Protein 1QNR (pdb70)

Radius of gyration: 18.96 Å; Cα contacts (8 Å, |Δi|>4): 715; chains: 1; bounding box: 49×42×51 Å

Nearest PDB structures (foldseek):
  1qnq-assembly1_A  TM=1.001E+00  e=2.123E-75  Trichoderma reesei
  3ziz-assembly1_A  TM=9.854E-01  e=7.740E-57  Podospora anserina
  3wh9-assembly2_B  TM=9.876E-01  e=6.271E-56  Aspergillus niger
  3wfl-assembly1_A  TM=9.865E-01  e=3.768E-55  Talaromyces trachyspermus
  8gf3-assembly1_A  TM=8.978E-01  e=4.962E-35  Bacillus licheniformis

B-factor: mean 16.32, std 10.95, range [5.05, 77.14]

InterPro domains:
  IPR000254 Cellulose-binding domain [PF00734] (404-431)
  IPR000254 Cellulose-binding domain [PS00562] (408-434)
  IPR000254 Cellulose-binding domain [PS51164] (400-435)
  IPR000254 Cellulose-binding domain [SM00236] (403-435)
  IPR001547 Glycoside hydrolase, family 5 [PF26410] (155-310)
  IPR017853 Glycoside hydrolase superfamily [SSF51445] (31-370)
  IPR035971 Cellulose-binding domain superfamily [SSF57180] (403-435)
  IPR045053 Mannan endo-1,4-beta-mannosidase-like [PTHR31451] (16-360)

Sequence (344 aa):
ASSFVTISGTQFNIDGKVGYFAGTNCYWCSFLTNHADVDSTFSHISSSGLKVVRVWGFNDVNTQPSPGQIWFQKLSATGSTINTGADGLQTLDYVVQSAEQHNLKLIIPFVNNWSDYGGINAYVNAFGGNATTWYTNTAAQTQYRKYVQAVVSRYANSTAIFAWELGNEPRCNGCSTDVIVQWATSVSQYVKSLDSNHLVTLGDEGLGLSTGDGAYPYTYGEGTDFAKNVQIKSLDFGTFHLYPDSWGTNYTWGNGWIQTHAAACLAAGKPCVFEEYGAQQNPCTNEAPWQTTSLTTRGMGGDMFWQWGDTFANGAQSNSDPYTVWYNSSNWQCLVKNHVDAIN

Foldseek 3Di:
DFAAWDDDQQAIQAPNDTAFFAAAEDQCQLQDLDLQFNLVQLLLRLVLRHAEYEYEPAQEAQDDDDPPAAHQKHAAQVDIDGDPDSSYCVSVVSNLVSCLVSNHAYEYEQFELDCHSHGLVSLCVHQNDDSQCLLVRVVNVVVSLVSLLVRCLVCLPPNRYAEYEHYAADWRFQDALVSVQVSVLVVLVSSCVNHVRYAYEHNHAQADDDPADPQRSNHCRGSHHQLSNLLRPSHAEYEHEEECVVRVHDLVSLLVVLQRNLVSRVVSRYAYEHEEYFYLPPGLVRCLVVLVSLNPHHRHHYYYYPHEWEAGPVGHTTDDDSRYDYRPDPVCVRPRNVSSVVRD

CATH classification: 3.20.20.80

Structure (mmCIF, N/CA/C/O backbo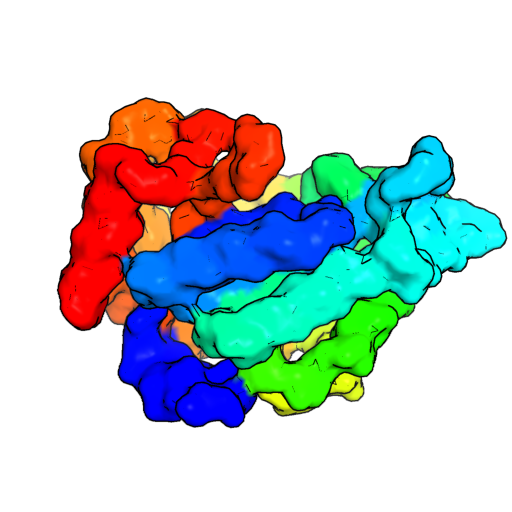ne):
data_1QNR
#
_entry.id   1QNR
#
_cell.length_a   50.748
_cell.length_b   54.922
_cell.length_c   61.363
_cell.angle_alpha   90.00
_cell.angle_beta   111.73
_cell.angle_gamma   90.00
#
_symmetry.space_group_name_H-M   'P 1 21 1'
#
loop_
_entity.id
_entity.type
_entity.pdbx_description
1 polymer ENDO-1,4-B-D-MANNANASE
2 branched beta-D-mannopyranose-(1-4)-beta-D-mannopyranose
3 non-polymer 'SULFATE ION'
4 non-polymer GLYCEROL
5 non-polymer 2-acetamido-2-deoxy-beta-D-glucopyranose
6 water water
#
loop_
_atom_site.group_PDB
_atom_site.id
_atom_site.type_symbol
_atom_site.label_atom_id
_atom_site.label_alt_id
_atom_site.label_comp_id
_atom_site.label_asym_id
_atom_site.label_entity_id
_atom_site.label_seq_id
_atom_site.pdbx_PDB_ins_code
_atom_site.Cartn_x
_atom_site.Cartn_y
_atom_site.Cartn_z
_atom_site.occupancy
_atom_site.B_iso_or_equiv
_atom_site.auth_seq_id
_atom_site.auth_comp_id
_atom_site.auth_asym_id
_atom_site.auth_atom_id
_atom_site.pdbx_PDB_model_num
ATOM 1 N N . ALA A 1 1 ? -2.178 52.102 9.892 1.00 59.57 1 ALA A N 1
ATOM 2 C CA . ALA A 1 1 ? -0.711 52.341 9.919 1.00 58.47 1 ALA A CA 1
ATOM 3 C C . ALA A 1 1 ? 0.010 51.030 9.599 1.00 56.69 1 ALA A C 1
ATOM 4 O O . ALA A 1 1 ? -0.582 49.959 9.772 1.00 56.81 1 ALA A O 1
ATOM 6 N N . SER A 1 2 ? 1.244 51.183 9.157 1.00 53.78 2 SER A N 1
ATOM 7 C CA . SER A 1 2 ? 2.104 50.048 8.844 1.00 51.01 2 SER A CA 1
ATOM 8 C C . SER A 1 2 ? 3.530 50.369 9.311 1.00 46.50 2 SER A C 1
ATOM 9 O O . SER A 1 2 ? 4.097 51.364 8.811 1.00 48.07 2 SER A O 1
ATOM 12 N N . SER A 1 3 ? 4.040 49.643 10.314 1.00 38.63 3 SER A N 1
ATOM 13 C CA . SER A 1 3 ? 5.403 49.962 10.831 1.00 31.75 3 SER A CA 1
ATOM 14 C C . SER A 1 3 ? 6.179 48.662 11.030 1.00 24.67 3 SER A C 1
ATOM 15 O O . SER A 1 3 ? 5.455 47.664 10.909 1.00 22.44 3 SER A O 1
ATOM 19 N N . PHE A 1 4 ? 7.452 48.646 11.492 1.00 18.26 4 PHE A N 1
ATOM 20 C CA . PHE A 1 4 ? 8.046 47.306 11.681 1.00 12.72 4 PHE A CA 1
ATOM 21 C C . PHE A 1 4 ? 7.496 46.722 12.996 1.00 12.24 4 PHE A C 1
ATOM 22 O O . PHE A 1 4 ? 7.260 47.466 14.005 1.00 14.03 4 PHE A O 1
ATOM 30 N N . VAL A 1 5 ? 7.309 45.398 13.074 1.00 9.73 5 VAL A N 1
ATOM 31 C CA . VAL A 1 5 ? 6.850 44.734 14.302 1.00 10.40 5 VAL A CA 1
ATOM 32 C C . VAL A 1 5 ? 8.018 44.685 15.312 1.00 10.35 5 VAL A C 1
ATOM 33 O O . VAL A 1 5 ? 9.150 44.309 15.034 1.00 11.25 5 VAL A O 1
ATOM 37 N N . THR A 1 6 ? 7.709 45.204 16.540 1.00 10.46 6 THR A N 1
ATOM 38 C CA . THR A 1 6 ? 8.692 45.294 17.639 1.00 10.56 6 THR A CA 1
ATOM 39 C C . THR A 1 6 ? 8.096 44.697 18.901 1.00 10.79 6 THR A C 1
ATOM 40 O O . THR A 1 6 ? 6.930 44.278 18.955 1.00 10.70 6 THR A O 1
ATOM 44 N N . ILE A 1 7 ? 8.932 44.621 19.961 1.00 12.11 7 ILE A N 1
ATOM 45 C CA . ILE A 1 7 ? 8.488 44.216 21.303 1.00 12.32 7 ILE A CA 1
ATOM 46 C C . ILE A 1 7 ? 8.443 45.445 22.251 1.00 13.83 7 ILE A C 1
ATOM 47 O O . ILE A 1 7 ? 9.462 46.125 22.323 1.00 16.84 7 ILE A O 1
ATOM 52 N N . SER A 1 8 ? 7.370 45.566 22.977 1.00 15.76 8 SER A N 1
ATOM 53 C CA . SER A 1 8 ? 7.214 46.682 23.986 1.00 17.86 8 SER A CA 1
ATOM 54 C C . SER A 1 8 ? 6.889 45.911 25.249 1.00 20.80 8 SER A C 1
ATOM 55 O O . SER A 1 8 ? 5.945 45.112 25.401 1.00 21.16 8 SER A O 1
ATOM 59 N N . GLY A 1 9 ? 7.781 46.024 26.306 1.00 23.15 9 GLY A N 1
ATOM 60 C CA . GLY A 1 9 ? 7.523 45.175 27.514 1.00 21.81 9 GLY A CA 1
ATOM 61 C C . GLY A 1 9 ? 7.659 43.701 27.169 1.00 21.41 9 GLY A C 1
ATOM 62 O O . GLY A 1 9 ? 8.670 43.413 26.497 1.00 19.76 9 GLY A O 1
ATOM 63 N N . THR A 1 10 ? 6.734 42.839 27.543 1.00 21.86 10 THR A N 1
ATOM 64 C CA . THR A 1 10 ? 6.744 41.447 27.134 1.00 24.48 10 THR A CA 1
ATOM 65 C C . THR A 1 10 ? 5.512 41.145 26.225 1.00 23.42 10 THR A C 1
ATOM 66 O O . THR A 1 10 ? 5.089 39.988 26.095 1.00 23.15 10 THR A O 1
ATOM 70 N N . GLN A 1 11 ? 5.203 42.173 25.448 1.00 21.86 11 GLN A N 1
ATOM 71 C CA . GLN A 1 11 ? 4.106 42.096 24.477 1.00 21.17 11 GLN A CA 1
ATOM 72 C C . GLN A 1 11 ? 4.617 42.516 23.093 1.00 17.37 11 GLN A C 1
ATOM 73 O O . GLN A 1 11 ? 5.643 43.188 22.966 1.00 18.92 11 GLN A O 1
ATOM 83 N N . PHE A 1 12 ? 3.848 42.183 22.038 1.00 12.24 12 PHE A N 1
ATOM 84 C CA . PHE A 1 12 ? 4.190 42.678 20.713 1.00 10.51 12 PHE A CA 1
ATOM 85 C C . PHE A 1 12 ? 3.488 43.999 20.351 1.00 11.55 12 PHE A C 1
ATOM 86 O O . PHE A 1 12 ? 2.341 44.218 20.783 1.00 13.37 12 PHE A O 1
ATOM 94 N N . ASN A 1 13 ? 4.193 44.835 19.590 1.00 10.92 13 ASN A N 1
ATOM 95 C CA . ASN A 1 13 ? 3.618 46.076 19.046 1.00 12.27 13 ASN A CA 1
ATOM 96 C C . ASN A 1 13 ? 3.471 45.893 17.528 1.00 11.70 13 ASN A C 1
ATOM 97 O O . ASN A 1 13 ? 4.462 45.799 16.807 1.00 11.64 13 ASN A O 1
ATOM 102 N N . ILE A 1 14 ? 2.185 45.757 17.086 1.00 11.00 14 ILE A N 1
ATOM 103 C CA . ILE A 1 14 ? 1.907 45.493 15.673 1.00 11.76 14 ILE A CA 1
ATOM 104 C C . ILE A 1 14 ? 1.151 46.721 15.133 1.00 10.95 14 ILE A C 1
ATOM 105 O O . ILE A 1 14 ? 0.053 47.032 15.677 1.00 12.06 14 ILE A O 1
ATOM 110 N N . ASP A 1 15 ? 1.760 47.422 14.178 1.00 12.25 15 ASP A N 1
ATOM 111 C CA . ASP A 1 15 ? 1.161 48.643 13.600 1.00 14.18 15 ASP A CA 1
ATOM 112 C C . ASP A 1 15 ? 0.690 49.610 14.685 1.00 15.40 15 ASP A C 1
ATOM 113 O O . ASP A 1 15 ? -0.362 50.272 14.563 1.00 17.00 15 ASP A O 1
ATOM 118 N N . GLY A 1 16 ? 1.553 49.748 15.716 1.00 15.32 16 GLY A N 1
ATOM 119 C CA . GLY A 1 16 ? 1.293 50.767 16.762 1.00 16.89 16 GLY A CA 1
ATOM 120 C C . GLY A 1 16 ? 0.448 50.310 17.892 1.00 17.94 16 GLY A C 1
ATOM 121 O O . GLY A 1 16 ? 0.203 51.016 18.895 1.00 21.35 16 GLY A O 1
ATOM 122 N N . LYS A 1 17 ? -0.177 49.132 17.830 1.00 16.38 17 LYS A N 1
ATOM 123 C CA . LYS A 1 17 ? -1.027 48.579 18.832 1.00 16.60 17 LYS A CA 1
ATOM 124 C C . LYS A 1 17 ? -0.314 47.512 19.661 1.00 15.89 17 LYS A C 1
ATOM 125 O O . LYS A 1 17 ? 0.129 46.506 19.072 1.00 14.74 17 LYS A O 1
ATOM 131 N N . VAL A 1 18 ? -0.196 47.731 20.955 1.00 12.83 18 VAL A N 1
ATOM 132 C CA . VAL A 1 18 ? 0.467 46.824 21.870 1.00 14.02 18 VAL A CA 1
ATOM 133 C C . VAL A 1 18 ? -0.586 45.964 22.537 1.00 16.25 18 VAL A C 1
ATOM 134 O O . VAL A 1 18 ? -1.593 46.362 23.142 1.00 19.50 18 VAL A O 1
ATOM 138 N N . GLY A 1 19 ? -0.404 44.628 22.413 1.00 15.28 19 GLY A N 1
ATOM 139 C CA . GLY A 1 19 ? -1.348 43.701 23.040 1.00 16.29 19 GLY A CA 1
ATOM 140 C C . GLY A 1 19 ? -1.321 42.271 22.400 1.00 14.21 19 GLY A C 1
ATOM 141 O O . GLY A 1 19 ? -0.645 42.075 21.395 1.00 15.76 19 GLY A O 1
ATOM 142 N N . TYR A 1 20 ? -1.987 41.355 23.057 1.00 13.74 20 TYR A N 1
ATOM 143 C CA . TYR A 1 20 ? -2.066 39.945 22.599 1.00 11.82 20 TYR A CA 1
ATOM 144 C C . TYR A 1 20 ? -2.641 39.831 21.186 1.00 11.92 20 TYR A C 1
ATOM 145 O O . TYR A 1 20 ? -3.554 40.579 20.820 1.00 13.80 20 TYR A O 1
ATOM 154 N N . PHE A 1 21 ? -2.098 38.865 20.378 1.00 10.71 21 PHE A N 1
ATOM 155 C CA . PHE A 1 21 ? -2.614 38.664 19.021 1.00 9.54 21 PHE A CA 1
ATOM 156 C C . PHE A 1 21 ? -3.018 37.209 18.815 1.00 8.78 21 PHE A C 1
ATOM 157 O O . PHE A 1 21 ? -2.454 36.271 19.416 1.00 9.52 21 PHE A O 1
ATOM 165 N N . ALA A 1 22 ? -3.989 37.020 17.909 1.00 8.69 22 ALA A N 1
ATOM 166 C CA . ALA A 1 22 ? -4.263 35.670 17.357 1.00 8.66 22 ALA A CA 1
ATOM 167 C C . ALA A 1 22 ? -3.801 35.630 15.912 1.00 7.67 22 ALA A C 1
ATOM 168 O O . ALA A 1 22 ? -3.985 36.578 15.135 1.00 8.67 22 ALA A O 1
ATOM 170 N N . GLY A 1 23 ? -3.227 34.460 15.532 1.00 7.46 23 GLY A N 1
ATOM 171 C CA . GLY A 1 23 ? -2.818 34.236 14.126 1.00 8.52 23 GLY A CA 1
ATOM 172 C C . GLY A 1 23 ? -3.103 32.772 13.696 1.00 8.02 23 GLY A C 1
ATOM 173 O O . GLY A 1 23 ? -3.803 32.052 14.416 1.00 7.27 23 GLY A O 1
ATOM 174 N N . THR A 1 24 ? -2.570 32.386 12.541 1.00 6.68 24 THR A N 1
ATOM 175 C CA . THR A 1 24 ? -2.787 31.000 12.049 1.00 7.88 24 THR A CA 1
ATOM 176 C C . THR A 1 24 ? -1.592 30.541 11.202 1.00 7.88 24 THR A C 1
ATOM 177 O O . THR A 1 24 ? -0.811 31.369 10.727 1.00 7.91 24 THR A O 1
ATOM 181 N N . ASN A 1 25 ? -1.482 29.213 11.043 1.00 7.72 25 ASN A N 1
ATOM 182 C CA . ASN A 1 25 ? -0.484 28.628 10.150 1.00 7.31 25 ASN A CA 1
ATOM 183 C C . ASN A 1 25 ? -1.087 28.359 8.782 1.00 6.75 25 ASN A C 1
ATOM 184 O O . ASN A 1 25 ? -2.229 27.824 8.682 1.00 7.39 25 ASN A O 1
ATOM 189 N N . CYS A 1 26 ? -0.396 28.786 7.718 1.00 7.53 26 CYS A N 1
ATOM 190 C CA . CYS A 1 26 ? -0.798 28.525 6.320 1.00 8.26 26 CYS A CA 1
ATOM 191 C C . CYS A 1 26 ? 0.425 28.206 5.500 1.00 7.71 26 CYS A C 1
ATOM 192 O O . CYS A 1 26 ? 0.933 28.997 4.677 1.00 7.75 26 CYS A O 1
ATOM 195 N N . TYR A 1 27 ? 1.036 27.009 5.735 1.00 7.19 27 TYR A N 1
ATOM 196 C CA . TYR A 1 27 ? 2.318 26.688 5.085 1.00 7.30 27 TYR A CA 1
ATOM 197 C C . TYR A 1 27 ? 2.191 26.793 3.577 1.00 8.25 27 TYR A C 1
ATOM 198 O O . TYR A 1 27 ? 3.152 27.240 2.897 1.00 8.93 27 TYR A O 1
ATOM 207 N N . TRP A 1 28 ? 1.021 26.363 3.103 1.00 8.14 28 TRP A N 1
ATOM 208 C CA . TRP A 1 28 ? 0.778 26.104 1.676 1.00 8.24 28 TRP A CA 1
ATOM 209 C C . TRP A 1 28 ? 0.473 27.389 0.910 1.00 8.24 28 TRP A C 1
ATOM 210 O O . TRP A 1 28 ? 0.530 27.438 -0.352 1.00 8.86 28 TRP A O 1
ATOM 221 N N . CYS A 1 29 ? 0.261 28.498 1.641 1.00 9.20 29 CYS A N 1
ATOM 222 C CA . CYS A 1 29 ? 0.011 29.774 0.970 1.00 9.44 29 CYS A CA 1
ATOM 223 C C . CYS A 1 29 ? 1.180 30.190 0.065 1.00 9.41 29 CYS A C 1
ATOM 224 O O . CYS A 1 29 ? 1.064 30.754 -1.045 1.00 10.73 29 CYS A O 1
ATOM 227 N N . SER A 1 30 ? 2.424 29.817 0.518 1.00 9.09 30 SER A N 1
ATOM 228 C CA . SER A 1 30 ? 3.645 30.156 -0.256 1.00 9.64 30 SER A CA 1
ATOM 229 C C . SER A 1 30 ? 3.783 29.469 -1.602 1.00 10.49 30 SER A C 1
ATOM 230 O O . SER A 1 30 ? 4.652 29.907 -2.382 1.00 10.92 30 SER A O 1
ATOM 233 N N . PHE A 1 31 ? 2.994 28.412 -1.864 1.00 10.05 31 PHE A N 1
ATOM 234 C CA . PHE A 1 31 ? 3.181 27.639 -3.106 1.00 11.82 31 PHE A CA 1
ATOM 235 C C . PHE A 1 31 ? 1.975 27.815 -4.043 1.00 14.20 31 PHE A C 1
ATOM 236 O O . PHE A 1 31 ? 1.881 27.123 -5.070 1.00 17.67 31 PHE A O 1
ATOM 244 N N . LEU A 1 32 ? 1.059 28.694 -3.708 1.00 12.78 32 LEU A N 1
ATOM 245 C CA . LEU A 1 32 ? -0.084 28.994 -4.617 1.00 14.05 32 LEU A CA 1
ATOM 246 C C . LEU A 1 32 ? 0.441 29.719 -5.864 1.00 15.52 32 LEU A C 1
ATOM 247 O O . LEU A 1 32 ? 1.122 30.754 -5.748 1.00 16.89 32 LEU A O 1
ATOM 252 N N . THR A 1 33 ? -0.006 29.314 -7.059 1.00 18.32 33 THR A N 1
ATOM 253 C CA . THR A 1 33 ? 0.486 29.978 -8.278 1.00 22.03 33 THR A CA 1
ATOM 254 C C . THR A 1 33 ? -0.533 30.955 -8.856 1.00 22.74 33 THR A C 1
ATOM 255 O O . THR A 1 33 ? -0.159 31.823 -9.680 1.00 25.87 33 THR A O 1
ATOM 259 N N . ASN A 1 34 ? -1.800 30.878 -8.454 1.00 18.96 34 ASN A N 1
ATOM 260 C CA . ASN A 1 34 ? -2.790 31.832 -8.930 1.00 17.69 34 ASN A CA 1
ATOM 261 C C . ASN A 1 34 ? -2.888 32.967 -7.892 1.00 17.59 34 ASN A C 1
ATOM 262 O O . ASN A 1 34 ? -3.308 32.692 -6.739 1.00 15.29 34 ASN A O 1
ATOM 267 N N . HIS A 1 35 ? -2.575 34.208 -8.235 1.00 19.53 35 HIS A N 1
ATOM 268 C CA . HIS A 1 35 ? -2.677 35.346 -7.297 1.00 19.65 35 HIS A CA 1
ATOM 269 C C . HIS A 1 35 ? -4.040 35.499 -6.715 1.00 17.25 35 HIS A C 1
ATOM 270 O O . HIS A 1 35 ? -4.195 35.921 -5.524 1.00 17.59 35 HIS A O 1
ATOM 277 N N . ALA A 1 36 ? -5.104 35.163 -7.411 1.00 15.87 36 ALA A N 1
ATOM 278 C CA . ALA A 1 36 ? -6.452 35.314 -6.895 1.00 14.48 36 ALA A CA 1
ATOM 279 C C . ALA A 1 36 ? -6.657 34.415 -5.668 1.00 13.96 36 ALA A C 1
ATOM 280 O O . ALA A 1 36 ? -7.447 34.776 -4.824 1.00 13.49 36 ALA A O 1
ATOM 282 N N . ASP A 1 37 ? -5.962 33.256 -5.625 1.00 13.50 37 ASP A N 1
ATOM 283 C CA . ASP A 1 37 ? -6.111 32.336 -4.502 1.00 11.72 37 ASP A CA 1
ATOM 284 C C . ASP A 1 37 ? -5.359 32.806 -3.256 1.00 10.40 37 ASP A C 1
ATOM 285 O O . ASP A 1 37 ? -5.842 32.636 -2.124 1.00 10.06 37 ASP A O 1
ATOM 290 N N . VAL A 1 38 ? -4.229 33.499 -3.409 1.00 10.19 38 VAL A N 1
ATOM 291 C CA . VAL A 1 38 ? -3.590 34.148 -2.245 1.00 10.11 38 VAL A CA 1
ATOM 292 C C . VAL A 1 38 ? -4.493 35.287 -1.768 1.00 10.86 38 VAL A C 1
ATOM 293 O O . VAL A 1 38 ? -4.769 35.404 -0.523 1.00 11.18 38 VAL A O 1
ATOM 297 N N . ASP A 1 39 ? -5.092 36.087 -2.671 1.00 11.70 39 ASP A N 1
ATOM 298 C CA . ASP A 1 39 ? -5.884 37.250 -2.225 1.00 14.33 39 ASP A CA 1
ATOM 299 C C . ASP A 1 39 ? -7.169 36.803 -1.536 1.00 12.30 39 ASP A C 1
ATOM 300 O O . ASP A 1 39 ? -7.531 37.358 -0.482 1.00 12.12 39 ASP A O 1
ATOM 305 N N . SER A 1 40 ? -7.854 35.721 -2.031 1.00 10.61 40 SER A N 1
ATOM 306 C CA . SER A 1 40 ? -9.081 35.348 -1.313 1.00 9.50 40 SER A CA 1
ATOM 307 C C . SER A 1 40 ? -8.766 34.771 0.062 1.00 9.05 40 SER A C 1
ATOM 308 O O . SER A 1 40 ? -9.467 35.054 1.041 1.00 9.37 40 SER A O 1
ATOM 311 N N . THR A 1 41 ? -7.706 33.983 0.180 1.00 8.81 41 THR A N 1
ATOM 312 C CA . THR A 1 41 ? -7.344 33.379 1.469 1.00 9.33 41 THR A CA 1
ATOM 313 C C . THR A 1 41 ? -6.946 34.473 2.480 1.00 8.19 41 THR A C 1
ATOM 314 O O . THR A 1 41 ? -7.411 34.483 3.643 1.00 7.67 41 THR A O 1
ATOM 318 N N . PHE A 1 42 ? -6.085 35.429 2.051 1.00 8.91 42 PHE A N 1
ATOM 319 C CA . PHE A 1 42 ? -5.695 36.513 2.979 1.00 8.45 42 PHE A CA 1
ATOM 320 C C . PHE A 1 42 ? -6.855 37.447 3.266 1.00 9.35 42 PHE A C 1
ATOM 321 O O . PHE A 1 42 ? -6.930 37.992 4.418 1.00 10.36 42 PHE A O 1
ATOM 329 N N . SER A 1 43 ? -7.793 37.644 2.335 1.00 9.51 43 SER A N 1
ATOM 330 C CA . SER A 1 43 ? -8.998 38.435 2.676 1.00 9.26 43 SER A CA 1
ATOM 331 C C . SER A 1 43 ? -9.749 37.786 3.820 1.00 10.09 43 SER A C 1
ATOM 332 O O . SER A 1 43 ? -10.183 38.397 4.814 1.00 11.24 43 SER A O 1
ATOM 335 N N . HIS A 1 44 ? -9.930 36.450 3.815 1.00 8.58 44 HIS A N 1
ATOM 336 C CA . HIS A 1 44 ? -10.672 35.714 4.859 1.00 8.98 44 HIS A CA 1
ATOM 337 C C . HIS A 1 44 ? -9.957 35.717 6.210 1.00 8.68 44 HIS A C 1
ATOM 338 O O . HIS A 1 44 ? -10.579 35.875 7.274 1.00 9.20 44 HIS A O 1
ATOM 345 N N . ILE A 1 45 ? -8.605 35.534 6.169 1.00 8.76 45 ILE A N 1
ATOM 346 C CA . ILE A 1 45 ? -7.846 35.599 7.455 1.00 8.40 45 ILE A CA 1
ATOM 347 C C . ILE A 1 45 ? -7.933 37.011 8.055 1.00 9.35 45 ILE A C 1
ATOM 348 O O . ILE A 1 45 ? -8.202 37.142 9.265 1.00 8.83 45 ILE A O 1
ATOM 353 N N . SER A 1 46 ? -7.785 38.070 7.250 1.00 9.36 46 SER A N 1
ATOM 354 C CA . SER A 1 46 ? -7.864 39.434 7.773 1.00 9.03 46 SER A CA 1
ATOM 355 C C . SER A 1 46 ? -9.274 39.778 8.266 1.00 10.30 46 SER A C 1
ATOM 356 O O . SER A 1 46 ? -9.421 40.345 9.371 1.00 10.89 46 SER A O 1
ATOM 360 N N . SER A 1 47 ? -10.320 39.428 7.490 1.00 9.90 47 SER A N 1
ATOM 361 C CA . SER A 1 47 ? -11.689 39.763 7.987 1.00 12.17 47 SER A CA 1
ATOM 362 C C . SER A 1 47 ? -12.104 38.968 9.211 1.00 12.14 47 SER A C 1
ATOM 363 O O . SER A 1 47 ? -12.974 39.354 10.036 1.00 13.71 47 SER A O 1
ATOM 366 N N . SER A 1 48 ? -11.465 37.795 9.494 1.00 10.68 48 SER A N 1
ATOM 367 C CA . SER A 1 48 ? -11.700 37.046 10.731 1.00 11.01 48 SER A CA 1
ATOM 368 C C . SER A 1 48 ? -11.038 37.710 11.942 1.00 10.01 48 SER A C 1
ATOM 369 O O . SER A 1 48 ? -11.333 37.304 13.081 1.00 13.11 48 SER A O 1
ATOM 372 N N . GLY A 1 49 ? -10.161 38.674 11.739 1.00 9.31 49 GLY A N 1
ATOM 373 C CA . GLY A 1 49 ? -9.515 39.367 12.862 1.00 10.63 49 GLY A CA 1
ATOM 374 C C . GLY A 1 49 ? -8.140 38.861 13.253 1.00 10.36 49 GLY A C 1
ATOM 375 O O . GLY A 1 49 ? -7.621 39.297 14.282 1.00 12.02 49 GLY A O 1
ATOM 376 N N . LEU A 1 50 ? -7.605 37.896 12.470 1.00 8.52 50 LEU A N 1
ATOM 377 C CA . LEU A 1 50 ? -6.264 37.379 12.741 1.00 8.77 50 LEU A CA 1
ATOM 378 C C . LEU A 1 50 ? -5.244 38.388 12.202 1.00 9.54 50 LEU A C 1
ATOM 379 O O . LEU A 1 50 ? -5.457 39.018 11.131 1.00 11.53 50 LEU A O 1
ATOM 384 N N . LYS A 1 51 ? -4.103 38.447 12.875 1.00 8.03 51 LYS A N 1
ATOM 385 C CA . LYS A 1 51 ? -3.122 39.526 12.498 1.00 9.06 51 LYS A CA 1
ATOM 386 C C . LYS A 1 51 ? -1.835 38.965 11.941 1.00 8.10 51 LYS A C 1
ATOM 387 O O . LYS A 1 51 ? -1.029 39.722 11.290 1.00 8.66 51 LYS A O 1
ATOM 393 N N . VAL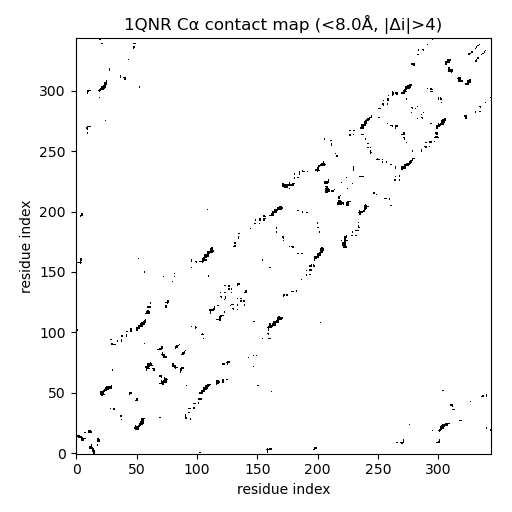 A 1 52 ? -1.536 37.670 12.103 1.00 7.26 52 VAL A N 1
ATOM 394 C CA . VAL A 1 52 ? -0.223 37.059 11.761 1.00 8.52 52 VAL A CA 1
ATOM 395 C C . VAL A 1 52 ? -0.448 35.696 11.096 1.00 7.53 52 VAL A C 1
ATOM 396 O O . VAL A 1 52 ? -1.327 34.922 11.553 1.00 8.94 52 VAL A O 1
ATOM 400 N N . VAL A 1 53 ? 0.304 35.435 10.026 1.00 6.66 53 VAL A N 1
ATOM 401 C CA . VAL A 1 53 ? 0.216 34.169 9.280 1.00 7.26 53 VAL A CA 1
ATOM 402 C C . VAL A 1 53 ? 1.638 33.578 9.213 1.00 7.78 53 VAL A C 1
ATOM 403 O O . VAL A 1 53 ? 2.603 34.288 8.878 1.00 7.87 53 VAL A O 1
ATOM 407 N N . ARG A 1 54 ? 1.746 32.260 9.472 1.00 6.84 54 ARG A N 1
ATOM 408 C CA . ARG A 1 54 ? 3.061 31.549 9.350 1.00 5.96 54 ARG A CA 1
ATOM 409 C C . ARG A 1 54 ? 3.061 30.797 8.025 1.00 6.33 54 ARG A C 1
ATOM 410 O O . ARG A 1 54 ? 2.141 29.975 7.763 1.00 7.98 54 ARG A O 1
ATOM 418 N N . VAL A 1 55 ? 4.049 31.065 7.147 1.00 6.19 55 VAL A N 1
ATOM 419 C CA . VAL A 1 55 ? 4.097 30.450 5.748 1.00 6.52 55 VAL A CA 1
ATOM 420 C C . VAL A 1 55 ? 5.468 29.818 5.575 1.00 7.48 55 VAL A C 1
ATOM 421 O O . VAL A 1 55 ? 6.465 30.317 6.165 1.00 8.83 55 VAL A O 1
ATOM 425 N N . TRP A 1 56 ? 5.588 28.780 4.712 1.00 7.10 56 TRP A N 1
ATOM 426 C CA . TRP A 1 56 ? 6.980 28.221 4.506 1.00 6.90 56 TRP A CA 1
ATOM 427 C C . TRP A 1 56 ? 7.833 29.169 3.666 1.00 7.30 56 TRP A C 1
ATOM 428 O O . TRP A 1 56 ? 7.447 29.665 2.598 1.00 8.57 56 TRP A O 1
ATOM 439 N N . GLY A 1 57 ? 9.103 29.355 4.091 1.00 6.31 57 GLY A N 1
ATOM 440 C CA . GLY A 1 57 ? 10.068 30.134 3.283 1.00 7.74 57 GLY A CA 1
ATOM 441 C C . GLY A 1 57 ? 11.064 29.263 2.550 1.00 6.54 57 GLY A C 1
ATOM 442 O O . GLY A 1 57 ? 12.099 29.810 2.055 1.00 10.82 57 GLY A O 1
ATOM 443 N N . PHE A 1 58 ? 10.747 27.978 2.368 1.00 7.03 58 PHE A N 1
ATOM 444 C CA . PHE A 1 58 ? 11.585 26.993 1.728 1.00 7.94 58 PHE A CA 1
ATOM 445 C C . PHE A 1 58 ? 10.753 26.065 0.836 1.00 7.27 58 PHE A C 1
ATOM 446 O O . PHE A 1 58 ? 9.551 25.883 1.034 1.00 8.13 58 PHE A O 1
ATOM 454 N N . ASN A 1 59 ? 11.490 25.497 -0.161 1.00 8.07 59 ASN A N 1
ATOM 455 C CA . ASN A 1 59 ? 10.931 24.400 -0.988 1.00 7.57 59 ASN A CA 1
ATOM 456 C C . ASN A 1 59 ? 12.148 23.830 -1.727 1.00 8.77 59 ASN A C 1
ATOM 457 O O . ASN A 1 59 ? 12.608 24.290 -2.793 1.00 8.65 59 ASN A O 1
ATOM 462 N N . ASP A 1 60 ? 12.804 22.868 -1.060 1.00 9.14 60 ASP A N 1
ATOM 463 C CA . ASP A 1 60 ? 14.096 22.303 -1.453 1.00 8.99 60 ASP A CA 1
ATOM 464 C C . ASP A 1 60 ? 13.950 20.998 -2.210 1.00 9.18 60 ASP A C 1
ATOM 465 O O . ASP A 1 60 ? 13.152 20.125 -1.800 1.00 10.77 60 ASP A O 1
ATOM 470 N N . VAL A 1 61 ? 14.711 20.874 -3.284 1.00 9.58 61 VAL A N 1
ATOM 471 C CA . VAL A 1 61 ? 14.692 19.669 -4.152 1.00 10.76 61 VAL A CA 1
ATOM 472 C C . VAL A 1 61 ? 16.141 19.265 -4.477 1.00 12.20 61 VAL A C 1
ATOM 473 O O . VAL A 1 61 ? 17.062 20.061 -4.361 1.00 12.14 61 VAL A O 1
ATOM 477 N N . ASN A 1 62 ? 16.278 17.992 -4.851 1.00 13.49 62 ASN A N 1
ATOM 478 C CA . ASN A 1 62 ? 17.596 17.500 -5.343 1.00 14.00 62 ASN A CA 1
ATOM 479 C C . ASN A 1 62 ? 17.575 17.325 -6.858 1.00 18.39 62 ASN A C 1
ATOM 480 O O . ASN A 1 62 ? 18.635 17.392 -7.494 1.00 20.83 62 ASN A O 1
ATOM 485 N N . THR A 1 63 ? 16.374 17.219 -7.454 1.00 20.81 63 THR A N 1
ATOM 486 C CA . THR A 1 63 ? 16.284 17.156 -8.925 1.00 26.61 63 THR A CA 1
ATOM 487 C C . THR A 1 63 ? 15.232 18.232 -9.271 1.00 25.43 63 THR A C 1
ATOM 488 O O . THR A 1 63 ? 14.245 18.264 -8.546 1.00 24.58 63 THR A O 1
ATOM 492 N N . GLN A 1 64 ? 15.403 18.957 -10.323 1.00 27.82 64 GLN A N 1
ATOM 493 C CA . GLN A 1 64 ? 14.370 19.954 -10.658 1.00 29.67 64 GLN A CA 1
ATOM 494 C C . GLN A 1 64 ? 13.081 19.222 -11.049 1.00 28.73 64 GLN A C 1
ATOM 495 O O . GLN A 1 64 ? 13.166 18.217 -11.761 1.00 27.57 64 GLN A O 1
ATOM 501 N N . PRO A 1 65 ? 11.969 19.750 -10.630 1.00 25.79 65 PRO A N 1
ATOM 502 C CA . PRO A 1 65 ? 10.679 19.114 -10.836 1.00 25.61 65 PRO A CA 1
ATOM 503 C C . PRO A 1 65 ? 10.161 19.231 -12.272 1.00 27.01 65 PRO A C 1
ATOM 504 O O . PRO A 1 65 ? 10.756 19.917 -13.047 1.00 23.65 65 PRO A O 1
ATOM 508 N N . SER A 1 66 ? 8.999 18.551 -12.473 1.00 29.62 66 SER A N 1
ATOM 509 C CA . SER A 1 66 ? 8.367 18.641 -13.793 1.00 31.38 66 SER A CA 1
ATOM 510 C C . SER A 1 66 ? 8.209 20.123 -14.094 1.00 31.23 66 SER A C 1
ATOM 511 O O . SER A 1 66 ? 7.887 20.977 -13.247 1.00 30.14 66 SER A O 1
ATOM 514 N N . PRO A 1 67 ? 8.336 20.549 -15.321 1.00 31.88 67 PRO A N 1
ATOM 515 C CA . PRO A 1 67 ? 8.099 21.914 -15.742 1.00 31.65 67 PRO A CA 1
ATOM 516 C C . PRO A 1 67 ? 6.775 22.515 -15.317 1.00 28.17 67 PRO A C 1
ATOM 517 O O . PRO A 1 67 ? 5.665 21.964 -15.410 1.00 26.82 67 PRO A O 1
ATOM 521 N N . GLY A 1 68 ? 6.762 23.700 -14.704 1.00 24.22 68 GLY A N 1
ATOM 522 C CA . GLY A 1 68 ? 5.635 24.417 -14.144 1.00 22.65 68 GLY A CA 1
ATOM 523 C C . GLY A 1 68 ? 5.512 24.277 -12.622 1.00 19.06 68 GLY A C 1
ATOM 524 O O . GLY A 1 68 ? 4.872 25.096 -11.917 1.00 20.20 68 GLY A O 1
ATOM 525 N N . GLN A 1 69 ? 6.140 23.258 -12.064 1.00 17.65 69 GLN A N 1
ATOM 526 C CA . GLN A 1 69 ? 6.105 22.975 -10.633 1.00 17.03 69 GLN A CA 1
ATOM 527 C C . GLN A 1 69 ? 6.963 23.978 -9.828 1.00 15.48 69 GLN A C 1
ATOM 528 O O . GLN A 1 69 ? 8.014 24.381 -10.372 1.00 16.41 69 GLN A O 1
ATOM 534 N N . ILE A 1 70 ? 6.527 24.341 -8.654 1.00 14.76 70 ILE A N 1
ATOM 535 C CA . ILE A 1 70 ? 7.288 25.322 -7.842 1.00 14.00 70 ILE A CA 1
ATOM 536 C C . ILE A 1 70 ? 8.482 24.644 -7.159 1.00 12.19 70 ILE A C 1
ATOM 537 O O . ILE A 1 70 ? 8.390 23.507 -6.636 1.00 14.88 70 ILE A O 1
ATOM 542 N N . TRP A 1 71 ? 9.603 25.372 -7.143 1.00 10.51 71 TRP A N 1
ATOM 543 C CA . TRP A 1 71 ? 10.791 25.005 -6.367 1.00 10.16 71 TRP A CA 1
ATOM 544 C C . TRP A 1 71 ? 11.578 26.257 -5.994 1.00 10.24 71 TRP A C 1
ATOM 545 O O . TRP A 1 71 ? 11.649 27.155 -6.867 1.00 10.78 71 TRP A O 1
ATOM 556 N N . PHE A 1 72 ? 12.104 26.357 -4.731 1.00 9.10 72 PHE A N 1
ATOM 557 C CA . PHE A 1 72 ? 12.857 27.571 -4.381 1.00 9.33 72 PHE A CA 1
ATOM 558 C C . PHE A 1 72 ? 14.374 27.283 -4.463 1.00 9.81 72 PHE A C 1
ATOM 559 O O . PHE A 1 72 ? 15.122 28.252 -4.704 1.00 10.18 72 PHE A O 1
ATOM 567 N N . GLN A 1 73 ? 14.852 26.068 -4.223 1.00 8.55 73 GLN A N 1
ATOM 568 C CA . GLN A 1 73 ? 16.312 25.805 -4.239 1.00 9.58 73 GLN A CA 1
ATOM 569 C C . GLN A 1 73 ? 16.562 24.346 -4.645 1.00 9.49 73 GLN A C 1
ATOM 570 O O . GLN A 1 73 ? 15.859 23.441 -4.122 1.00 10.21 73 GLN A O 1
ATOM 576 N N . LYS A 1 74 ? 17.591 24.151 -5.521 1.00 11.06 74 LYS A N 1
ATOM 577 C CA . LYS A 1 74 ? 18.027 22.789 -5.902 1.00 11.36 74 LYS A CA 1
ATOM 578 C C . LYS A 1 74 ? 19.396 22.584 -5.254 1.00 10.55 74 LYS A C 1
ATOM 579 O O . LYS A 1 74 ? 20.320 23.396 -5.450 1.00 13.27 74 LYS A O 1
ATOM 585 N N . LEU A 1 75 ? 19.508 21.538 -4.448 1.00 11.29 75 LEU A N 1
ATOM 586 C CA . LEU A 1 75 ? 20.707 21.209 -3.681 1.00 12.45 75 LEU A CA 1
ATOM 587 C C . LEU A 1 75 ? 21.484 20.105 -4.385 1.00 12.88 75 LEU A C 1
ATOM 588 O O . LEU A 1 75 ? 20.929 19.039 -4.570 1.00 12.93 75 LEU A O 1
ATOM 593 N N . SER A 1 76 ? 22.736 20.395 -4.744 1.00 11.72 76 SER A N 1
ATOM 594 C CA . SER A 1 76 ? 23.558 19.391 -5.474 1.00 13.73 76 SER A CA 1
ATOM 595 C C . SER A 1 76 ? 25.015 19.553 -5.004 1.00 14.01 76 SER A C 1
ATOM 596 O O . SER A 1 76 ? 25.564 20.668 -4.895 1.00 14.20 76 SER A O 1
ATOM 599 N N . ALA A 1 77 ? 25.708 18.383 -5.051 1.00 14.88 77 ALA A N 1
ATOM 600 C CA . ALA A 1 77 ? 27.144 18.352 -4.738 1.00 15.39 77 ALA A CA 1
ATOM 601 C C . ALA A 1 77 ? 27.976 19.122 -5.762 1.00 15.17 77 ALA A C 1
ATOM 602 O O . ALA A 1 77 ? 29.112 19.489 -5.401 1.00 17.61 77 ALA A O 1
ATOM 604 N N . THR A 1 78 ? 27.485 19.328 -6.971 1.00 14.28 78 THR A N 1
ATOM 605 C CA . THR A 1 78 ? 28.292 20.032 -7.978 1.00 13.94 78 THR A CA 1
ATOM 606 C C . THR A 1 78 ? 27.836 21.420 -8.312 1.00 14.77 78 THR A C 1
ATOM 607 O O . THR A 1 78 ? 28.215 21.982 -9.332 1.00 16.08 78 THR A O 1
ATOM 611 N N . GLY A 1 79 ? 27.070 22.019 -7.384 1.00 16.61 79 GLY A N 1
ATOM 612 C CA . GLY A 1 79 ? 26.624 23.400 -7.539 1.00 16.72 79 GLY A CA 1
ATOM 613 C C . GLY A 1 79 ? 25.094 23.485 -7.384 1.00 17.43 79 GLY A C 1
ATOM 614 O O . GLY A 1 79 ? 24.323 22.940 -8.146 1.00 18.90 79 GLY A O 1
ATOM 615 N N . SER A 1 80 ? 24.735 24.297 -6.405 1.00 15.28 80 SER A N 1
ATOM 616 C CA . SER A 1 80 ? 23.294 24.421 -6.067 1.00 13.60 80 SER A CA 1
ATOM 617 C C . SER A 1 80 ? 22.748 25.655 -6.776 1.00 15.21 80 SER A C 1
ATOM 618 O O . SER A 1 80 ? 23.521 26.561 -7.117 1.00 16.18 80 SER A O 1
ATOM 621 N N . THR A 1 81 ? 21.419 25.691 -6.965 1.00 13.19 81 THR A N 1
ATOM 622 C CA . THR A 1 81 ? 20.806 26.813 -7.644 1.00 14.88 81 THR A CA 1
ATOM 623 C C . THR A 1 81 ? 19.611 27.361 -6.786 1.00 12.94 81 THR A C 1
ATOM 624 O O . THR A 1 81 ? 18.774 26.564 -6.361 1.00 14.61 81 THR A O 1
ATOM 628 N N . ILE A 1 82 ? 19.523 28.663 -6.661 1.00 10.78 82 ILE A N 1
ATOM 629 C CA . ILE A 1 82 ? 18.389 29.324 -5.947 1.00 9.77 82 ILE A CA 1
ATOM 630 C C . ILE A 1 82 ? 17.481 29.869 -7.036 1.00 11.41 82 ILE A C 1
ATOM 631 O O . ILE A 1 82 ? 17.944 30.640 -7.905 1.00 13.58 82 ILE A O 1
ATOM 636 N N . ASN A 1 83 ? 16.197 29.472 -7.086 1.00 10.43 83 ASN A N 1
ATOM 637 C CA . ASN A 1 83 ? 15.272 29.876 -8.142 1.00 10.33 83 ASN A CA 1
ATOM 638 C C . ASN A 1 83 ? 14.506 31.165 -7.870 1.00 12.79 83 ASN A C 1
ATOM 639 O O . ASN A 1 83 ? 13.632 31.188 -6.992 1.00 12.13 83 ASN A O 1
ATOM 644 N N . THR A 1 84 ? 14.876 32.210 -8.617 1.00 13.96 84 THR A N 1
ATOM 645 C CA . THR A 1 84 ? 14.196 33.496 -8.510 1.00 13.94 84 THR A CA 1
ATOM 646 C C . THR A 1 84 ? 13.256 33.748 -9.665 1.00 14.19 84 THR A C 1
ATOM 647 O O . THR A 1 84 ? 12.726 34.862 -9.813 1.00 16.90 84 THR A O 1
ATOM 651 N N . GLY A 1 85 ? 12.897 32.707 -10.436 1.00 13.32 85 GLY A N 1
ATOM 652 C CA . GLY A 1 85 ? 11.967 32.855 -11.548 1.00 16.37 85 GLY A CA 1
ATOM 653 C C . GLY A 1 85 ? 10.497 32.784 -11.141 1.00 15.41 85 GLY A C 1
ATOM 654 O O . GLY A 1 85 ? 10.112 32.743 -9.960 1.00 13.57 85 GLY A O 1
ATOM 655 N N . ALA A 1 86 ? 9.588 32.753 -12.134 1.00 16.33 86 ALA A N 1
ATOM 656 C CA . ALA A 1 86 ? 8.152 32.727 -11.888 1.00 16.01 86 ALA A CA 1
ATOM 657 C C . ALA A 1 86 ? 7.661 31.447 -11.221 1.00 16.97 86 ALA A C 1
ATOM 658 O O . ALA A 1 86 ? 6.608 31.492 -10.521 1.00 19.50 86 ALA A O 1
ATOM 660 N N . ASP A 1 87 ? 8.413 30.339 -11.367 1.00 15.55 87 ASP A N 1
ATOM 661 C CA . ASP A 1 87 ? 8.068 29.088 -10.679 1.00 15.89 87 ASP A CA 1
ATOM 662 C C . ASP A 1 87 ? 8.947 28.961 -9.423 1.00 14.56 87 ASP A C 1
ATOM 663 O O . ASP A 1 87 ? 9.048 27.829 -8.892 1.00 14.55 87 ASP A O 1
ATOM 668 N N . GLY A 1 88 ? 9.530 30.060 -8.957 1.00 11.80 88 GLY A N 1
ATOM 669 C CA . GLY A 1 88 ? 10.377 30.026 -7.780 1.00 12.71 88 GLY A CA 1
ATOM 670 C C . GLY A 1 88 ? 10.039 31.065 -6.752 1.00 12.38 88 GLY A C 1
ATOM 671 O O . GLY A 1 88 ? 8.793 31.200 -6.460 1.00 12.05 88 GLY A O 1
ATOM 672 N N . LEU A 1 89 ? 10.925 31.891 -6.242 1.00 11.02 89 LEU A N 1
ATOM 673 C CA . LEU A 1 89 ? 10.614 32.858 -5.151 1.00 12.35 89 LEU A CA 1
ATOM 674 C C . LEU A 1 89 ? 9.643 33.937 -5.554 1.00 13.45 89 LEU A C 1
ATOM 675 O O . LEU A 1 89 ? 9.170 34.618 -4.660 1.00 12.96 89 LEU A O 1
ATOM 680 N N . GLN A 1 90 ? 9.377 34.142 -6.863 1.00 12.81 90 GLN A N 1
ATOM 681 C CA . GLN A 1 90 ? 8.285 35.088 -7.187 1.00 13.03 90 GLN A CA 1
ATOM 682 C C . GLN A 1 90 ? 6.974 34.629 -6.636 1.00 11.74 90 GLN A C 1
ATOM 683 O O . GLN A 1 90 ? 6.099 35.554 -6.409 1.00 13.32 90 GLN A O 1
ATOM 689 N N . THR A 1 91 ? 6.622 33.391 -6.317 1.00 13.15 91 THR A N 1
ATOM 690 C CA . THR A 1 91 ? 5.382 32.996 -5.655 1.00 14.47 91 THR A CA 1
ATOM 691 C C . THR A 1 91 ? 5.406 33.571 -4.226 1.00 14.51 91 THR A C 1
ATOM 692 O O . THR A 1 91 ? 4.386 34.120 -3.771 1.00 14.78 91 THR A O 1
ATOM 696 N N . LEU A 1 92 ? 6.563 33.453 -3.513 1.00 12.48 92 LEU A N 1
ATOM 697 C CA . LEU A 1 92 ? 6.637 34.097 -2.161 1.00 12.03 92 LEU A CA 1
ATOM 698 C C . LEU A 1 92 ? 6.616 35.635 -2.247 1.00 11.36 92 LEU A C 1
ATOM 699 O O . LEU A 1 92 ? 5.973 36.252 -1.337 1.00 10.88 92 LEU A O 1
ATOM 704 N N . ASP A 1 93 ? 7.108 36.214 -3.352 1.00 9.92 93 ASP A N 1
ATOM 705 C CA . ASP A 1 93 ? 7.016 37.694 -3.425 1.00 9.79 93 ASP A CA 1
ATOM 706 C C . ASP A 1 93 ? 5.541 38.130 -3.407 1.00 11.01 93 ASP A C 1
ATOM 707 O O . ASP A 1 93 ? 5.168 39.164 -2.819 1.00 11.14 93 ASP A O 1
ATOM 712 N N . TYR A 1 94 ? 4.645 37.390 -4.094 1.00 11.29 94 TYR A N 1
ATOM 713 C CA . TYR A 1 94 ? 3.227 37.763 -4.119 1.00 10.23 94 TYR A CA 1
ATOM 714 C C . TYR A 1 94 ? 2.570 37.651 -2.749 1.00 11.11 94 TYR A C 1
ATOM 715 O O . TYR A 1 94 ? 1.679 38.395 -2.358 1.00 11.59 94 TYR A O 1
ATOM 724 N N . VAL A 1 95 ? 2.969 36.570 -1.983 1.00 10.48 95 VAL A N 1
ATOM 725 C CA . VAL A 1 95 ? 2.477 36.431 -0.610 1.00 11.06 95 VAL A CA 1
ATOM 726 C C . VAL A 1 95 ? 2.846 37.631 0.232 1.00 10.08 95 VAL A C 1
ATOM 727 O O . VAL A 1 95 ? 1.998 38.139 0.986 1.00 9.98 95 VAL A O 1
ATOM 731 N N . VAL A 1 96 ? 4.101 38.087 0.125 1.00 8.93 96 VAL A N 1
ATOM 732 C CA . VAL A 1 96 ? 4.464 39.311 0.889 1.00 9.33 96 VAL A CA 1
ATOM 733 C C . VAL A 1 96 ? 3.714 40.555 0.359 1.00 9.98 96 VAL A C 1
ATOM 734 O O . VAL A 1 96 ? 3.226 41.333 1.202 1.00 10.53 96 VAL A O 1
ATOM 738 N N . GLN A 1 97 ? 3.502 40.679 -0.952 1.00 9.66 97 GLN A N 1
ATOM 739 C CA . GLN A 1 97 ? 2.717 41.782 -1.539 1.00 10.43 97 GLN A CA 1
ATOM 740 C C . GLN A 1 97 ? 1.300 41.778 -0.977 1.00 10.82 97 GLN A C 1
ATOM 741 O O . GLN A 1 97 ? 0.757 42.825 -0.577 1.00 10.80 97 GLN A O 1
ATOM 747 N N . SER A 1 98 ? 0.654 40.592 -0.921 1.00 9.99 98 SER A N 1
ATOM 748 C CA . SER A 1 98 ? -0.742 40.463 -0.414 1.00 9.78 98 SER A CA 1
ATOM 749 C C . SER A 1 98 ? -0.811 40.739 1.067 1.00 9.27 98 SER A C 1
ATOM 750 O O . SER A 1 98 ? -1.783 41.332 1.612 1.00 11.29 98 SER A O 1
ATOM 753 N N . ALA A 1 99 ? 0.218 40.300 1.853 1.00 9.37 99 ALA A N 1
ATOM 754 C CA . ALA A 1 99 ? 0.227 40.623 3.312 1.00 8.72 99 ALA A CA 1
ATOM 755 C C . ALA A 1 99 ? 0.306 42.141 3.491 1.00 9.25 99 ALA A C 1
ATOM 756 O O . ALA A 1 99 ? -0.404 42.720 4.353 1.00 10.25 99 ALA A O 1
ATOM 758 N N . GLU A 1 100 ? 1.157 42.836 2.703 1.00 9.20 100 GLU A N 1
ATOM 759 C CA . GLU A 1 100 ? 1.198 44.308 2.809 1.00 10.04 100 GLU A CA 1
ATOM 760 C C . GLU A 1 100 ? -0.184 44.920 2.498 1.00 10.74 100 GLU A C 1
ATOM 761 O O . GLU A 1 100 ? -0.622 45.850 3.236 1.00 12.92 100 GLU A O 1
ATOM 767 N N . GLN A 1 101 ? -0.886 44.430 1.494 1.00 11.17 101 GLN A N 1
ATOM 768 C CA . GLN A 1 101 ? -2.185 45.008 1.121 1.00 12.74 101 GLN A CA 1
ATOM 769 C C . GLN A 1 101 ? -3.261 44.734 2.145 1.00 13.14 101 GLN A C 1
ATOM 770 O O . GLN A 1 101 ? -4.178 45.573 2.335 1.00 16.50 101 GLN A O 1
ATOM 776 N N . HIS A 1 102 ? -3.246 43.556 2.792 1.00 12.89 102 HIS A N 1
ATOM 777 C CA . HIS A 1 102 ? -4.267 43.121 3.740 1.00 13.79 102 HIS A CA 1
ATOM 778 C C . HIS A 1 102 ? -3.891 43.454 5.179 1.00 13.87 102 HIS A C 1
ATOM 779 O O . HIS A 1 102 ? -4.611 43.031 6.107 1.00 17.60 102 HIS A O 1
ATOM 786 N N . ASN A 1 103 ? -2.783 44.120 5.424 1.00 13.89 103 ASN A N 1
ATOM 787 C CA . ASN A 1 103 ? -2.335 44.505 6.756 1.00 14.22 103 ASN A CA 1
ATOM 788 C C . ASN A 1 103 ? -2.088 43.274 7.645 1.00 13.17 103 ASN A C 1
ATOM 789 O O . ASN A 1 103 ? -2.496 43.273 8.830 1.00 15.80 103 ASN A O 1
ATOM 794 N N . LEU A 1 104 ? -1.478 42.288 7.039 1.00 10.39 104 LEU A N 1
ATOM 795 C CA . LEU A 1 104 ? -1.100 41.073 7.819 1.00 9.86 104 LEU A CA 1
ATOM 796 C C . LEU A 1 104 ? 0.436 41.005 7.980 1.00 8.95 104 LEU A C 1
ATOM 797 O O . LEU A 1 104 ? 1.144 41.591 7.147 1.00 10.21 104 LEU A O 1
ATOM 802 N N . LYS A 1 105 ? 0.895 40.309 9.021 1.00 8.69 105 LYS A N 1
ATOM 803 C CA . LYS A 1 105 ? 2.353 40.143 9.218 1.00 8.36 105 LYS A CA 1
ATOM 804 C C . LYS A 1 105 ? 2.706 38.640 9.039 1.00 7.41 105 LYS A C 1
ATOM 805 O O . LYS A 1 105 ? 1.835 37.797 9.337 1.00 10.95 105 LYS A O 1
ATOM 811 N N . LEU A 1 106 ? 3.921 38.346 8.603 1.00 6.86 106 LEU A N 1
ATOM 812 C CA . LEU A 1 106 ? 4.293 36.951 8.325 1.00 6.95 106 LEU A CA 1
ATOM 813 C C . LEU A 1 106 ? 5.494 36.408 9.140 1.00 7.07 106 LEU A C 1
ATOM 814 O O . LEU A 1 106 ? 6.509 37.107 9.332 1.00 7.28 106 LEU A O 1
ATOM 819 N N . ILE A 1 107 ? 5.347 35.154 9.635 1.00 6.95 107 ILE A N 1
ATOM 820 C CA . ILE A 1 107 ? 6.515 34.450 10.238 1.00 6.98 107 ILE A CA 1
ATOM 821 C C . ILE A 1 107 ? 7.036 33.525 9.138 1.00 7.27 107 ILE A C 1
ATOM 822 O O . ILE A 1 107 ? 6.239 32.725 8.600 1.00 8.43 107 ILE A O 1
ATOM 827 N N . ILE A 1 108 ? 8.354 33.572 8.823 1.00 6.65 108 ILE A N 1
ATOM 828 C CA . ILE A 1 108 ? 8.895 32.798 7.698 1.00 7.30 108 ILE A CA 1
ATOM 829 C C . ILE A 1 108 ? 10.146 31.995 8.076 1.00 7.40 108 ILE A C 1
ATOM 830 O O . ILE A 1 108 ? 11.248 32.560 8.284 1.00 7.36 108 ILE A O 1
ATOM 835 N N . PRO A 1 109 ? 10.006 30.660 8.217 1.00 7.62 109 PRO A N 1
ATOM 836 C CA . PRO A 1 109 ? 11.166 29.783 8.483 1.00 6.92 109 PRO A CA 1
ATOM 837 C C . PRO A 1 109 ? 11.922 29.442 7.202 1.00 7.58 109 PRO A C 1
ATOM 838 O O . PRO A 1 109 ? 11.346 29.295 6.112 1.00 8.71 109 PRO A O 1
ATOM 842 N N . PHE A 1 110 ? 13.273 29.226 7.334 1.00 6.04 110 PHE A N 1
ATOM 843 C CA . PHE A 1 110 ? 14.170 29.017 6.200 1.00 6.41 110 PHE A CA 1
ATOM 844 C C . PHE A 1 110 ? 14.453 27.576 5.793 1.00 7.21 110 PHE A C 1
ATOM 845 O O . PHE A 1 110 ? 14.923 27.403 4.652 1.00 7.64 110 PHE A O 1
ATOM 853 N N . VAL A 1 111 ? 14.192 26.610 6.667 1.00 7.88 111 VAL A N 1
ATOM 854 C CA . VAL A 1 111 ? 14.454 25.175 6.356 1.00 6.86 111 VAL A CA 1
ATOM 855 C C . VAL A 1 111 ? 13.471 24.357 7.222 1.00 7.53 111 VAL A C 1
ATOM 856 O O . VAL A 1 111 ? 13.021 24.800 8.298 1.00 7.52 111 VAL A O 1
ATOM 860 N N . ASN A 1 112 ? 13.194 23.131 6.767 1.00 7.31 112 ASN A N 1
ATOM 861 C CA . ASN A 1 112 ? 12.366 22.190 7.570 1.00 7.76 112 ASN A CA 1
ATOM 862 C C . ASN A 1 112 ? 13.288 21.158 8.276 1.00 7.11 112 ASN A C 1
ATOM 863 O O . ASN A 1 112 ? 14.209 20.621 7.618 1.00 8.67 112 ASN A O 1
ATOM 868 N N . ASN A 1 113 ? 12.976 20.857 9.567 1.00 6.87 113 ASN A N 1
ATOM 869 C CA . ASN A 1 113 ? 13.676 19.716 10.184 1.00 7.71 113 ASN A CA 1
ATOM 870 C C . ASN A 1 113 ? 13.270 18.431 9.457 1.00 8.51 113 ASN A C 1
ATOM 871 O O . ASN A 1 113 ? 14.095 17.519 9.234 1.00 9.73 113 ASN A O 1
ATOM 876 N N . TRP A 1 114 ? 12.008 18.355 9.062 1.00 7.62 114 TRP A N 1
ATOM 877 C CA . TRP A 1 114 ? 11.439 17.152 8.436 1.00 8.50 114 TRP A CA 1
ATOM 878 C C . TRP A 1 114 ? 11.541 17.141 6.934 1.00 9.82 114 TRP A C 1
ATOM 879 O O . TRP A 1 114 ? 11.880 18.180 6.318 1.00 9.82 114 TRP A O 1
ATOM 890 N N . SER A 1 115 ? 11.288 15.982 6.282 1.00 10.17 115 SER A N 1
ATOM 891 C CA . SER A 1 115 ? 11.565 15.840 4.847 1.00 10.38 115 SER A CA 1
ATOM 892 C C . SER A 1 115 ? 10.513 16.383 3.898 1.00 11.84 115 SER A C 1
ATOM 893 O O . SER A 1 115 ? 10.689 16.411 2.695 1.00 12.06 115 SER A O 1
ATOM 897 N N . ASP A 1 116 ? 9.414 16.962 4.471 1.00 10.28 116 ASP A N 1
ATOM 898 C CA . ASP A 1 116 ? 8.415 17.577 3.646 1.00 10.26 116 ASP A CA 1
ATOM 899 C C . ASP A 1 116 ? 8.989 18.815 2.954 1.00 9.91 116 ASP A C 1
ATOM 900 O O . ASP A 1 116 ? 9.493 19.715 3.686 1.00 11.20 116 ASP A O 1
ATOM 905 N N . TYR A 1 117 ? 8.861 18.973 1.631 1.00 9.74 117 TYR A N 1
ATOM 906 C CA . TYR A 1 117 ? 9.445 20.096 0.896 1.00 8.44 117 TYR A CA 1
ATOM 907 C C . TYR A 1 117 ? 10.974 20.117 1.104 1.00 8.84 117 TYR A C 1
ATOM 908 O O . TYR A 1 117 ? 11.605 21.194 1.141 1.00 9.02 117 TYR A O 1
ATOM 917 N N . GLY A 1 118 ? 11.567 18.903 1.128 1.00 8.74 118 GLY A N 1
ATOM 918 C CA . GLY A 1 118 ? 13.027 18.699 1.117 1.00 9.92 118 GLY A CA 1
ATOM 919 C C . GLY A 1 118 ? 13.650 18.549 2.478 1.00 8.85 118 GLY A C 1
ATOM 920 O O . GLY A 1 118 ? 14.092 17.474 2.906 1.00 10.45 118 GLY A O 1
ATOM 921 N N . GLY A 1 119 ? 13.749 19.659 3.233 1.00 8.96 119 GLY A N 1
ATOM 922 C CA . GLY A 1 119 ? 14.232 19.646 4.605 1.00 9.13 119 GLY A CA 1
ATOM 923 C C . GLY A 1 119 ? 15.743 19.420 4.690 1.00 8.85 119 GLY A C 1
ATOM 924 O O . GLY A 1 119 ? 16.495 19.326 3.695 1.00 9.32 119 GLY A O 1
ATOM 925 N N . ILE A 1 120 ? 16.180 19.150 5.951 1.00 8.18 120 ILE A N 1
ATOM 926 C CA . ILE A 1 120 ? 17.550 18.761 6.298 1.00 9.33 120 ILE A CA 1
ATOM 927 C C . ILE A 1 120 ? 17.908 17.561 5.387 1.00 10.47 120 ILE A C 1
ATOM 928 O O . ILE A 1 120 ? 19.071 17.481 4.925 1.00 10.18 120 ILE A O 1
ATOM 933 N N . ASN A 1 121 ? 16.998 16.598 5.172 1.00 10.11 121 ASN A N 1
ATOM 934 C CA . ASN A 1 121 ? 17.313 15.417 4.331 1.00 9.68 121 ASN A CA 1
ATOM 935 C C . ASN A 1 121 ? 17.737 15.796 2.933 1.00 10.15 121 ASN A C 1
ATOM 936 O O . ASN A 1 121 ? 18.666 15.135 2.372 1.00 10.83 121 ASN A O 1
ATOM 941 N N . ALA A 1 122 ? 17.199 16.848 2.306 1.00 10.51 122 ALA A N 1
ATOM 942 C CA . ALA A 1 122 ? 17.644 17.250 0.953 1.00 9.17 122 ALA A CA 1
ATOM 943 C C . ALA A 1 122 ? 19.087 17.764 1.047 1.00 10.26 122 ALA A C 1
ATOM 944 O O . ALA A 1 122 ? 19.900 17.555 0.090 1.00 10.90 122 ALA A O 1
ATOM 946 N N . TYR A 1 123 ? 19.509 18.485 2.106 1.00 10.86 123 TYR A N 1
ATOM 947 C CA . TYR A 1 123 ? 20.923 18.855 2.293 1.00 10.89 123 TYR A CA 1
ATOM 948 C C . TYR A 1 123 ? 21.778 17.623 2.507 1.00 11.91 123 TYR A C 1
ATOM 949 O O . TYR A 1 123 ? 22.904 17.584 1.920 1.00 12.52 123 TYR A O 1
ATOM 958 N N . VAL A 1 124 ? 21.352 16.630 3.299 1.00 10.73 124 VAL A N 1
ATOM 959 C CA . VAL A 1 124 ? 22.160 15.412 3.496 1.00 12.15 124 VAL A CA 1
ATOM 960 C C . VAL A 1 124 ? 22.352 14.690 2.160 1.00 11.53 124 VAL A C 1
ATOM 961 O O . VAL A 1 124 ? 23.485 14.222 1.861 1.00 12.65 124 VAL A O 1
ATOM 965 N N . ASN A 1 125 ? 21.363 14.624 1.308 1.00 12.30 125 ASN A N 1
ATOM 966 C CA . ASN A 1 125 ? 21.544 13.951 -0.010 1.00 11.50 125 ASN A CA 1
ATOM 967 C C . ASN A 1 125 ? 22.637 14.656 -0.844 1.00 14.28 125 ASN A C 1
ATOM 968 O O . ASN A 1 125 ? 23.371 13.952 -1.590 1.00 16.93 125 ASN A O 1
ATOM 973 N N . ALA A 1 126 ? 22.745 15.992 -0.776 1.00 12.74 126 ALA A N 1
ATOM 974 C CA . ALA A 1 126 ? 23.710 16.706 -1.585 1.00 12.76 126 ALA A CA 1
ATOM 975 C C . ALA A 1 126 ? 25.090 16.770 -0.931 1.00 13.97 126 ALA A C 1
ATOM 976 O O . ALA A 1 126 ? 26.096 16.747 -1.668 1.00 16.11 126 ALA A O 1
ATOM 978 N N . PHE A 1 127 ? 25.190 16.950 0.387 1.00 11.77 127 PHE A N 1
ATOM 979 C CA . PHE A 1 127 ? 26.442 17.278 1.078 1.00 13.25 127 PHE A CA 1
ATOM 980 C C . PHE A 1 127 ? 26.873 16.218 2.044 1.00 13.71 127 PHE A C 1
ATOM 981 O O . PHE A 1 127 ? 27.905 16.468 2.749 1.00 14.81 127 PHE A O 1
ATOM 989 N N . GLY A 1 128 ? 26.215 15.063 2.110 1.00 14.11 128 GLY A N 1
ATOM 990 C CA . GLY A 1 128 ? 26.699 14.001 2.997 1.00 13.08 128 GLY A CA 1
ATOM 991 C C . GLY A 1 128 ? 26.426 14.118 4.462 1.00 15.07 128 GLY A C 1
ATOM 992 O O . GLY A 1 128 ? 25.577 14.950 4.876 1.00 15.39 128 GLY A O 1
ATOM 993 N N . GLY A 1 129 ? 27.099 13.261 5.248 1.00 16.55 129 GLY A N 1
ATOM 994 C CA . GLY A 1 129 ? 26.769 13.259 6.702 1.00 16.47 129 GLY A CA 1
ATOM 995 C C . GLY A 1 129 ? 25.359 12.669 6.953 1.00 15.91 129 GLY A C 1
ATOM 996 O O . GLY A 1 129 ? 24.790 11.831 6.231 1.00 17.52 129 GLY A O 1
ATOM 997 N N . ASN A 1 130 ? 24.789 13.186 8.089 1.00 14.86 130 ASN A N 1
ATOM 998 C CA . ASN A 1 130 ? 23.416 12.759 8.429 1.00 13.50 130 ASN A CA 1
ATOM 999 C C . ASN A 1 130 ? 22.635 13.888 9.082 1.00 12.57 130 ASN A C 1
ATOM 1000 O O . ASN A 1 130 ? 23.104 15.029 9.139 1.00 11.89 130 ASN A O 1
ATOM 1005 N N . ALA A 1 131 ? 21.418 13.600 9.572 1.00 11.93 131 ALA A N 1
ATOM 1006 C CA . ALA A 1 131 ? 20.531 14.647 10.114 1.00 12.74 131 ALA A CA 1
ATOM 1007 C C . ALA A 1 131 ? 21.028 15.342 11.361 1.00 12.70 131 ALA A C 1
ATOM 1008 O O . ALA A 1 131 ? 20.577 16.494 11.613 1.00 12.96 131 ALA A O 1
ATOM 1010 N N . THR A 1 132 ? 21.954 14.716 12.122 1.00 13.71 132 THR A N 1
ATOM 1011 C CA . THR A 1 132 ? 22.520 15.384 13.304 1.00 12.95 132 THR A CA 1
ATOM 1012 C C . THR A 1 132 ? 23.877 16.073 13.017 1.00 12.01 132 THR A C 1
ATOM 1013 O O . THR A 1 132 ? 24.143 17.144 13.632 1.00 14.95 132 THR A O 1
ATOM 1017 N N . THR A 1 133 ? 24.623 15.575 12.056 1.00 11.55 133 THR A N 1
ATOM 1018 C CA . THR A 1 133 ? 25.871 16.299 11.692 1.00 13.77 133 THR A CA 1
ATOM 1019 C C . THR A 1 133 ? 25.560 17.483 10.780 1.00 12.24 133 THR A C 1
ATOM 1020 O O . THR A 1 133 ? 26.466 18.334 10.563 1.00 11.77 133 THR A O 1
ATOM 1024 N N . TRP A 1 134 ? 24.329 17.651 10.272 1.00 10.22 134 TRP A N 1
ATOM 1025 C CA . TRP A 1 134 ? 23.960 18.768 9.394 1.00 9.98 134 TRP A CA 1
ATOM 1026 C C . TRP A 1 134 ? 24.359 20.118 9.968 1.00 9.23 134 TRP A C 1
ATOM 1027 O O . TRP A 1 134 ? 24.890 21.015 9.248 1.00 10.37 134 TRP A O 1
ATOM 1038 N N . TYR A 1 135 ? 24.158 20.305 11.278 1.00 9.47 135 TYR A N 1
ATOM 1039 C CA . TYR A 1 135 ? 24.418 21.576 11.960 1.00 10.22 135 TYR A CA 1
ATOM 1040 C C . TYR A 1 135 ? 25.875 22.030 11.848 1.00 9.97 135 TYR A C 1
ATOM 1041 O O . TYR A 1 135 ? 26.110 23.264 11.977 1.00 11.09 135 TYR A O 1
ATOM 1050 N N . THR A 1 136 ? 26.819 21.083 11.675 1.00 10.05 136 THR A N 1
ATOM 1051 C CA . THR A 1 136 ? 28.248 21.477 11.607 1.00 11.61 136 THR A CA 1
ATOM 1052 C C . THR A 1 136 ? 28.850 21.013 10.302 1.00 10.65 136 THR A C 1
ATOM 1053 O O . THR A 1 136 ? 30.121 20.949 10.175 1.00 12.53 136 THR A O 1
ATOM 1057 N N . ASN A 1 137 ? 28.061 20.678 9.277 1.00 9.77 137 ASN A N 1
ATOM 1058 C CA . ASN A 1 137 ? 28.539 20.289 7.928 1.00 10.08 137 ASN A CA 1
ATOM 1059 C C . ASN A 1 137 ? 28.864 21.564 7.136 1.00 12.42 137 ASN A C 1
ATOM 1060 O O . ASN A 1 137 ? 27.942 22.359 6.851 1.00 11.29 137 ASN A O 1
ATOM 1065 N N . THR A 1 138 ? 30.191 21.812 6.860 1.00 12.51 138 THR A N 1
ATOM 1066 C CA . THR A 1 138 ? 30.507 23.120 6.265 1.00 12.49 138 THR A CA 1
ATOM 1067 C C . THR A 1 138 ? 29.841 23.391 4.905 1.00 11.69 138 THR A C 1
ATOM 1068 O O . THR A 1 138 ? 29.346 24.505 4.688 1.00 10.86 138 THR A O 1
ATOM 1072 N N . ALA A 1 139 ? 29.818 22.420 3.982 1.00 10.29 139 ALA A N 1
ATOM 1073 C CA . ALA A 1 139 ? 29.170 22.677 2.683 1.00 11.16 139 ALA A CA 1
ATOM 1074 C C . ALA A 1 139 ? 27.671 22.884 2.874 1.00 10.18 139 ALA A C 1
ATOM 1075 O O . ALA A 1 139 ? 27.085 23.769 2.202 1.00 11.48 139 ALA A O 1
ATOM 1077 N N . ALA A 1 140 ? 27.025 22.113 3.763 1.00 10.06 140 ALA A N 1
ATOM 1078 C CA . ALA A 1 140 ? 25.543 22.315 3.942 1.00 9.32 140 ALA A CA 1
ATOM 1079 C C . ALA A 1 140 ? 25.275 23.675 4.571 1.00 9.44 140 ALA A C 1
ATOM 1080 O O . ALA A 1 140 ? 24.309 24.367 4.113 1.00 10.74 140 ALA A O 1
ATOM 1082 N N . GLN A 1 141 ? 26.050 24.072 5.596 1.00 7.93 141 GLN A N 1
ATOM 1083 C CA . GLN A 1 141 ? 25.772 25.376 6.249 1.00 8.77 141 GLN A CA 1
ATOM 1084 C C . GLN A 1 141 ? 26.119 26.543 5.321 1.00 10.10 141 GLN A C 1
ATOM 1085 O O . GLN A 1 141 ? 25.430 27.564 5.387 1.00 10.80 141 GLN A O 1
ATOM 1091 N N . THR A 1 142 ? 27.169 26.389 4.450 1.00 9.16 142 THR A N 1
ATOM 1092 C CA . THR A 1 142 ? 27.483 27.448 3.506 1.00 11.53 142 THR A CA 1
ATOM 1093 C C . THR A 1 142 ? 26.344 27.684 2.526 1.00 11.15 142 THR A C 1
ATOM 1094 O O . THR A 1 142 ? 25.909 28.834 2.263 1.00 9.93 142 THR A O 1
ATOM 1098 N N . GLN A 1 143 ? 25.713 26.621 1.998 1.00 10.17 143 GLN A N 1
ATOM 1099 C CA . GLN A 1 143 ? 24.542 26.778 1.128 1.00 9.05 143 GLN A CA 1
ATOM 1100 C C . GLN A 1 143 ? 23.307 27.244 1.882 1.00 9.35 143 GLN A C 1
ATOM 1101 O O . GLN A 1 143 ? 22.604 28.158 1.348 1.00 9.13 143 GLN A O 1
ATOM 1107 N N . TYR A 1 144 ? 23.024 26.747 3.076 1.00 8.85 144 TYR A N 1
ATOM 1108 C CA . TYR A 1 144 ? 21.891 27.243 3.902 1.00 8.86 144 TYR A CA 1
ATOM 1109 C C . TYR A 1 144 ? 22.033 28.751 4.104 1.00 8.31 144 TYR A C 1
ATOM 1110 O O . TYR A 1 144 ? 21.014 29.501 3.986 1.00 8.96 144 TYR A O 1
ATOM 1119 N N . ARG A 1 145 ? 23.246 29.229 4.460 1.00 8.72 145 ARG A N 1
ATOM 1120 C CA . ARG A 1 145 ? 23.379 30.689 4.669 1.00 8.43 145 ARG A CA 1
ATOM 1121 C C . ARG A 1 145 ? 23.251 31.476 3.353 1.00 9.62 145 ARG A C 1
ATOM 1122 O O . ARG A 1 145 ? 22.717 32.620 3.368 1.00 9.79 145 ARG A O 1
ATOM 1136 N N . LYS A 1 146 ? 23.653 30.900 2.217 1.00 9.03 146 LYS A N 1
ATOM 1137 C CA . LYS A 1 146 ? 23.429 31.593 0.929 1.00 10.61 146 LYS A CA 1
ATOM 1138 C C . LYS A 1 146 ? 21.922 31.682 0.672 1.00 10.96 146 LYS A C 1
ATOM 1139 O O . LYS A 1 146 ? 21.435 32.728 0.180 1.00 11.11 146 LYS A O 1
ATOM 1149 N N . TYR A 1 147 ? 21.150 30.647 1.045 1.00 9.06 147 TYR A N 1
ATOM 1150 C CA . TYR A 1 147 ? 19.664 30.723 0.860 1.00 9.71 147 TYR A CA 1
ATOM 1151 C C . TYR A 1 147 ? 19.024 31.684 1.828 1.00 9.64 147 TYR A C 1
ATOM 1152 O O . TYR A 1 147 ? 18.184 32.503 1.394 1.00 9.50 147 TYR A O 1
ATOM 1161 N N . VAL A 1 148 ? 19.421 31.727 3.085 1.00 8.46 148 VAL A N 1
ATOM 1162 C CA . VAL A 1 148 ? 18.984 32.763 4.040 1.00 8.85 148 VAL A CA 1
ATOM 1163 C C . VAL A 1 148 ? 19.218 34.148 3.428 1.00 9.99 148 VAL A C 1
ATOM 1164 O O . VAL A 1 148 ? 18.325 35.037 3.508 1.00 10.79 148 VAL A O 1
ATOM 1168 N N . GLN A 1 149 ? 20.461 34.396 2.940 1.00 10.47 149 GLN A N 1
ATOM 1169 C CA . GLN A 1 149 ? 20.644 35.756 2.347 1.00 10.28 149 GLN A CA 1
ATOM 1170 C C . GLN A 1 149 ? 19.702 36.031 1.188 1.00 10.29 149 GLN A C 1
ATOM 1171 O O . GLN A 1 149 ? 19.239 37.225 1.061 1.00 11.93 149 GLN A O 1
ATOM 1177 N N . ALA A 1 150 ? 19.477 35.037 0.346 1.00 9.32 150 ALA A N 1
ATOM 1178 C CA . ALA A 1 150 ? 18.583 35.285 -0.827 1.00 11.81 150 ALA A CA 1
ATOM 1179 C C . ALA A 1 150 ? 17.163 35.591 -0.392 1.00 12.65 150 ALA A C 1
ATOM 1180 O O . ALA A 1 150 ? 16.503 36.399 -1.081 1.00 14.87 150 ALA A O 1
ATOM 1182 N N . VAL A 1 151 ? 16.671 34.992 0.726 1.00 10.54 151 VAL A N 1
ATOM 1183 C CA . VAL A 1 151 ? 15.299 35.319 1.139 1.00 9.73 151 VAL A CA 1
ATOM 1184 C C . VAL A 1 151 ? 15.239 36.609 1.918 1.00 8.98 151 VAL A C 1
ATOM 1185 O O . VAL A 1 151 ? 14.461 37.552 1.580 1.00 10.37 151 VAL A O 1
ATOM 1189 N N . VAL A 1 152 ? 16.135 36.797 2.907 1.00 9.27 152 VAL A N 1
ATOM 1190 C CA . VAL A 1 152 ? 16.130 37.994 3.755 1.00 9.02 152 VAL A CA 1
ATOM 1191 C C . VAL A 1 152 ? 16.332 39.255 2.915 1.00 11.31 152 VAL A C 1
ATOM 1192 O O . VAL A 1 152 ? 15.625 40.276 3.151 1.00 11.24 152 VAL A O 1
ATOM 1196 N N . SER A 1 153 ? 17.280 39.212 1.928 1.00 11.45 153 SER A N 1
ATOM 1197 C CA . SER A 1 153 ? 17.526 40.459 1.178 1.00 11.30 153 SER A CA 1
ATOM 1198 C C . SER A 1 153 ? 16.332 40.857 0.349 1.00 12.37 153 SER A C 1
ATOM 1199 O O . SER A 1 153 ? 16.267 42.109 0.024 1.00 14.61 153 SER A O 1
ATOM 1202 N N . ARG A 1 154 ? 15.390 39.980 0.009 1.00 11.71 154 ARG A N 1
ATOM 1203 C CA . ARG A 1 154 ? 14.224 40.420 -0.752 1.00 12.03 154 ARG A CA 1
ATOM 1204 C C . ARG A 1 154 ? 13.280 41.279 0.043 1.00 11.42 154 ARG A C 1
ATOM 1205 O O . ARG A 1 154 ? 12.540 42.148 -0.538 1.00 14.27 154 ARG A O 1
ATOM 1213 N N . TYR A 1 155 ? 13.120 40.990 1.370 1.00 9.88 155 TYR A N 1
ATOM 1214 C CA . TYR A 1 155 ? 12.020 41.590 2.143 1.00 9.60 155 TYR A CA 1
ATOM 1215 C C . TYR A 1 155 ? 12.548 42.341 3.361 1.00 8.18 155 TYR A C 1
ATOM 1216 O O . TYR A 1 155 ? 11.769 42.713 4.256 1.00 8.90 155 TYR A O 1
ATOM 1225 N N . ALA A 1 156 ? 13.887 42.575 3.457 1.00 8.83 156 ALA A N 1
ATOM 1226 C CA . ALA A 1 156 ? 14.487 43.201 4.655 1.00 7.26 156 ALA A CA 1
ATOM 1227 C C . ALA A 1 156 ? 13.869 44.534 5.026 1.00 8.43 156 ALA A C 1
ATOM 1228 O O . ALA A 1 156 ? 13.835 44.898 6.236 1.00 8.54 156 ALA A O 1
ATOM 1230 N N . ASN A 1 157 ? 13.325 45.336 4.057 1.00 8.96 157 ASN A N 1
ATOM 1231 C CA . ASN A 1 157 ? 12.748 46.616 4.380 1.00 8.25 157 ASN A CA 1
ATOM 1232 C C . ASN A 1 157 ? 11.219 46.673 4.267 1.00 8.20 157 ASN A C 1
ATOM 1233 O O . ASN A 1 157 ? 10.578 47.761 4.355 1.00 8.68 157 ASN A O 1
ATOM 1238 N N . SER A 1 158 ? 10.613 45.490 4.154 1.00 8.77 158 SER A N 1
ATOM 1239 C CA . SER A 1 158 ? 9.152 45.396 4.144 1.00 8.98 158 SER A CA 1
ATOM 1240 C C . SER A 1 158 ? 8.580 45.412 5.566 1.00 9.49 158 SER A C 1
ATOM 1241 O O . SER A 1 158 ? 9.069 44.641 6.442 1.00 10.45 158 SER A O 1
ATOM 1244 N N . THR A 1 159 ? 7.499 46.139 5.853 1.00 8.94 159 THR A N 1
ATOM 1245 C CA . THR A 1 159 ? 6.876 46.113 7.168 1.00 9.83 159 THR A CA 1
ATOM 1246 C C . THR A 1 159 ? 5.921 44.898 7.343 1.00 8.78 159 THR A C 1
ATOM 1247 O O . THR A 1 159 ? 5.450 44.713 8.463 1.00 10.11 159 THR A O 1
ATOM 1251 N N . ALA A 1 160 ? 5.798 44.037 6.337 1.00 8.67 160 ALA A N 1
ATOM 1252 C CA . ALA A 1 160 ? 4.932 42.847 6.521 1.00 9.73 160 ALA A CA 1
ATOM 1253 C C . ALA A 1 160 ? 5.632 41.685 7.160 1.00 10.09 160 ALA A C 1
ATOM 1254 O O . ALA A 1 160 ? 4.931 40.690 7.386 1.00 10.27 160 ALA A O 1
ATOM 1256 N N . ILE A 1 161 ? 6.920 41.679 7.441 1.00 7.80 161 ILE A N 1
ATOM 1257 C CA . ILE A 1 161 ? 7.568 40.556 8.144 1.00 8.17 161 ILE A CA 1
ATOM 1258 C C . ILE A 1 161 ? 7.444 40.670 9.641 1.00 8.20 161 ILE A C 1
ATOM 1259 O O . ILE A 1 161 ? 7.893 41.674 10.253 1.00 10.59 161 ILE A O 1
ATOM 1264 N N . PHE A 1 162 ? 6.762 39.702 10.267 1.00 7.25 162 PHE A N 1
ATOM 1265 C CA . PHE A 1 162 ? 6.666 39.625 11.743 1.00 6.59 162 PHE A CA 1
ATOM 1266 C C . PHE A 1 162 ? 8.017 39.217 12.340 1.00 7.06 162 PHE A C 1
ATOM 1267 O O . PHE A 1 162 ? 8.598 39.877 13.222 1.00 7.89 162 PHE A O 1
ATOM 1275 N N . ALA A 1 163 ? 8.559 38.105 11.825 1.00 7.11 163 ALA A N 1
ATOM 1276 C CA . ALA A 1 163 ? 9.888 37.609 12.255 1.00 6.42 163 ALA A CA 1
ATOM 1277 C C . ALA A 1 163 ? 10.472 36.627 11.208 1.00 6.09 163 ALA A C 1
ATOM 1278 O O . ALA A 1 163 ? 9.715 35.840 10.587 1.00 7.27 163 ALA A O 1
ATOM 1280 N N . TRP A 1 164 ? 11.808 36.606 11.182 1.00 7.69 164 TRP A N 1
ATOM 1281 C CA . TRP A 1 164 ? 12.535 35.512 10.475 1.00 6.54 164 TRP A CA 1
ATOM 1282 C C . TRP A 1 164 ? 12.641 34.342 11.478 1.00 7.37 164 TRP A C 1
ATOM 1283 O O . TRP A 1 164 ? 12.779 34.580 12.714 1.00 9.36 164 TRP A O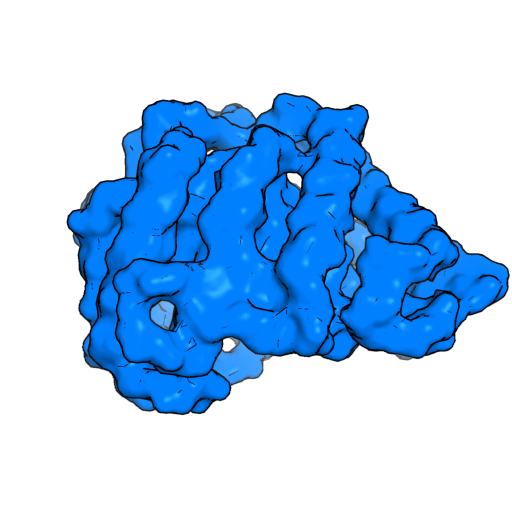 1
ATOM 1294 N N . GLU A 1 165 ? 12.589 33.114 10.979 1.00 7.13 165 GLU A N 1
ATOM 1295 C CA . GLU A 1 165 ? 12.622 31.921 11.847 1.00 7.00 165 GLU A CA 1
ATOM 1296 C C . GLU A 1 165 ? 13.654 30.979 11.264 1.00 6.01 165 GLU A C 1
ATOM 1297 O O . GLU A 1 165 ? 13.722 30.646 10.071 1.00 7.16 165 GLU A O 1
ATOM 1303 N N . LEU A 1 166 ? 14.552 30.494 12.188 1.00 7.17 166 LEU A N 1
ATOM 1304 C CA . LEU A 1 166 ? 15.683 29.691 11.693 1.00 7.61 166 LEU A CA 1
ATOM 1305 C C . LEU A 1 166 ? 15.201 28.411 11.042 1.00 7.34 166 LEU A C 1
ATOM 1306 O O . LEU A 1 166 ? 15.789 28.033 9.971 1.00 8.99 166 LEU A O 1
ATOM 1311 N N . GLY A 1 167 ? 14.205 27.687 11.577 1.00 6.53 167 GLY A N 1
ATOM 1312 C CA . GLY A 1 167 ? 13.711 26.503 10.851 1.00 6.74 167 GLY A CA 1
ATOM 1313 C C . GLY A 1 167 ? 12.366 26.110 11.456 1.00 6.79 167 GLY A C 1
ATOM 1314 O O . GLY A 1 167 ? 11.908 26.622 12.496 1.00 7.48 167 GLY A O 1
ATOM 1315 N N . ASN A 1 168 ? 11.713 25.162 10.744 1.00 6.89 168 ASN A N 1
ATOM 1316 C CA . ASN A 1 168 ? 10.511 24.542 11.321 1.00 7.17 168 ASN A CA 1
ATOM 1317 C C . ASN A 1 168 ? 10.927 23.346 12.208 1.00 7.08 168 ASN A C 1
ATOM 1318 O O . ASN A 1 168 ? 11.375 22.313 11.653 1.00 7.66 168 ASN A O 1
ATOM 1323 N N . GLU A 1 169 ? 10.726 23.457 13.527 1.00 6.54 169 GLU A N 1
ATOM 1324 C CA . GLU A 1 169 ? 10.911 22.326 14.486 1.00 7.21 169 GLU A CA 1
ATOM 1325 C C . GLU A 1 169 ? 12.310 21.761 14.476 1.00 7.24 169 GLU A C 1
ATOM 1326 O O . GLU A 1 169 ? 12.476 20.518 14.491 1.00 8.64 169 GLU A O 1
ATOM 1336 N N . PRO A 1 170 ? 13.406 22.542 14.505 1.00 7.43 170 PRO A N 1
ATOM 1337 C CA . PRO A 1 170 ? 14.763 21.963 14.540 1.00 7.70 170 PRO A CA 1
ATOM 1338 C C . PRO A 1 170 ? 14.908 20.993 15.719 1.00 7.15 170 PRO A C 1
ATOM 1339 O O . PRO A 1 170 ? 14.523 21.319 16.860 1.00 7.72 170 PRO A O 1
ATOM 1343 N N . ARG A 1 171 ? 15.504 19.818 15.444 1.00 7.58 171 ARG A N 1
ATOM 1344 C CA . ARG A 1 171 ? 15.841 18.829 16.472 1.00 8.30 171 ARG A CA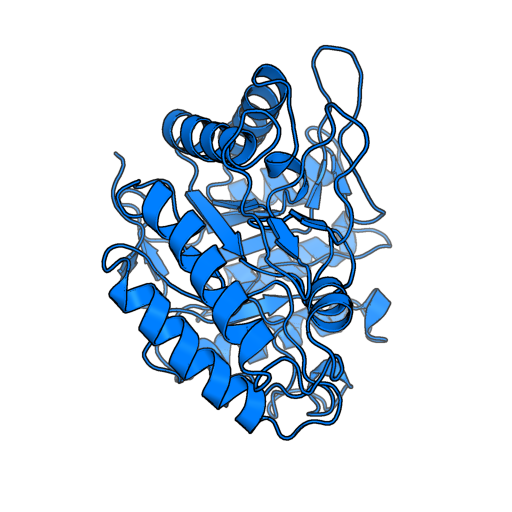 1
ATOM 1345 C C . ARG A 1 171 ? 17.238 18.301 16.187 1.00 8.50 171 ARG A C 1
ATOM 1346 O O . ARG A 1 171 ? 17.725 18.363 15.037 1.00 8.17 171 ARG A O 1
ATOM 1354 N N . CYS A 1 172 ? 17.851 17.706 17.208 1.00 9.45 172 CYS A N 1
ATOM 1355 C CA . CYS A 1 172 ? 19.154 17.020 16.997 1.00 10.32 172 CYS A CA 1
ATOM 1356 C C . CYS A 1 172 ? 19.019 15.746 17.861 1.00 10.67 172 CYS A C 1
ATOM 1357 O O . CYS A 1 172 ? 19.351 15.819 19.077 1.00 11.61 172 CYS A O 1
ATOM 1360 N N . ASN A 1 173 ? 18.398 14.710 17.291 1.00 10.26 173 ASN A N 1
ATOM 1361 C CA . ASN A 1 173 ? 18.030 13.549 18.159 1.00 12.12 173 ASN A CA 1
ATOM 1362 C C . ASN A 1 173 ? 19.257 12.922 18.852 1.00 12.52 173 ASN A C 1
ATOM 1363 O O . ASN A 1 173 ? 20.169 12.515 18.171 1.00 13.13 173 ASN A O 1
ATOM 1368 N N . GLY A 1 174 ? 19.161 12.787 20.187 1.00 12.39 174 GLY A N 1
ATOM 1369 C CA . GLY A 1 174 ? 20.296 12.231 20.967 1.00 13.26 174 GLY A CA 1
ATOM 1370 C C . GLY A 1 174 ? 21.518 13.114 21.076 1.00 15.17 174 GLY A C 1
ATOM 1371 O O . GLY A 1 174 ? 22.487 12.681 21.744 1.00 17.79 174 GLY A O 1
ATOM 1372 N N . CYS A 1 175 ? 21.547 14.335 20.504 1.00 13.78 175 CYS A N 1
ATOM 1373 C CA . CYS A 1 175 ? 22.723 15.184 20.590 1.00 14.45 175 CYS A CA 1
ATOM 1374 C C . CYS A 1 175 ? 22.802 15.917 21.906 1.00 13.06 175 CYS A C 1
ATOM 1375 O O . CYS A 1 175 ? 21.828 16.146 22.658 1.00 13.54 175 CYS A O 1
ATOM 1378 N N . SER A 1 176 ? 24.056 16.361 22.220 1.00 14.64 176 SER A N 1
ATOM 1379 C CA . SER A 1 176 ? 24.173 17.341 23.301 1.00 11.93 176 SER A CA 1
ATOM 1380 C C . SER A 1 176 ? 23.260 18.560 22.905 1.00 13.39 176 SER A C 1
ATOM 1381 O O . SER A 1 176 ? 23.314 18.971 21.721 1.00 14.13 176 SER A O 1
ATOM 1384 N N . THR A 1 177 ? 22.651 19.166 23.906 1.00 13.20 177 THR A N 1
ATOM 1385 C CA . THR A 1 177 ? 21.809 20.339 23.598 1.00 12.11 177 THR A CA 1
ATOM 1386 C C . THR A 1 177 ? 22.618 21.575 23.187 1.00 12.14 177 THR A C 1
ATOM 1387 O O . THR A 1 177 ? 22.098 22.548 22.565 1.00 13.45 177 THR A O 1
ATOM 1391 N N . ASP A 1 178 ? 23.953 21.540 23.345 1.00 11.93 178 ASP A N 1
ATOM 1392 C CA . ASP A 1 178 ? 24.814 22.682 22.955 1.00 11.77 178 ASP A CA 1
ATOM 1393 C C . ASP A 1 178 ? 24.954 22.726 21.431 1.00 10.40 178 ASP A C 1
ATOM 1394 O O . ASP A 1 178 ? 25.388 23.795 20.911 1.00 11.02 178 ASP A O 1
ATOM 1399 N N . VAL A 1 179 ? 24.713 21.648 20.675 1.00 10.39 179 VAL A N 1
ATOM 1400 C CA . VAL A 1 179 ? 24.873 21.774 19.201 1.00 9.78 179 VAL A CA 1
ATOM 1401 C C . VAL A 1 179 ? 23.825 22.775 18.672 1.00 10.08 179 VAL A C 1
ATOM 1402 O O . VAL A 1 179 ? 24.260 23.729 17.958 1.00 10.54 179 VAL A O 1
ATOM 1406 N N . ILE A 1 180 ? 22.571 22.648 19.031 1.00 9.88 180 ILE A N 1
ATOM 1407 C CA . ILE A 1 180 ? 21.591 23.684 18.580 1.00 10.23 180 ILE A CA 1
ATOM 1408 C C . ILE A 1 180 ? 21.819 24.983 19.258 1.00 10.20 180 ILE A C 1
ATOM 1409 O O . ILE A 1 180 ? 21.651 26.054 18.600 1.00 10.12 180 ILE A O 1
ATOM 1414 N N . VAL A 1 181 ? 22.335 25.096 20.520 1.00 10.18 181 VAL A N 1
ATOM 1415 C CA . VAL A 1 181 ? 22.613 26.449 21.082 1.00 10.12 181 VAL A CA 1
ATOM 1416 C C . VAL A 1 181 ? 23.658 27.153 20.227 1.00 10.37 181 VAL A C 1
ATOM 1417 O O . VAL A 1 181 ? 23.478 28.343 19.877 1.00 10.63 181 VAL A O 1
ATOM 1421 N N . GLN A 1 182 ? 24.775 26.503 19.885 1.00 10.46 182 GLN A N 1
ATOM 1422 C CA . GLN A 1 182 ? 25.837 27.174 19.124 1.00 10.19 182 GLN A CA 1
ATOM 1423 C C . GLN A 1 182 ? 25.420 27.473 17.701 1.00 10.71 182 GLN A C 1
ATOM 1424 O O . GLN A 1 182 ? 25.711 28.593 17.205 1.00 11.38 182 GLN A O 1
ATOM 1430 N N . TRP A 1 183 ? 24.668 26.586 17.043 1.00 10.63 183 TRP A N 1
ATOM 1431 C CA . TRP A 1 183 ? 24.200 26.871 15.662 1.00 9.75 183 TRP A CA 1
ATOM 1432 C C . TRP A 1 183 ? 23.182 28.023 15.688 1.00 9.72 183 TRP A C 1
ATOM 1433 O O . TRP A 1 183 ? 23.309 28.974 14.870 1.00 10.39 183 TRP A O 1
ATOM 1444 N N . ALA A 1 184 ? 22.217 28.003 16.619 1.00 9.72 184 ALA A N 1
ATOM 1445 C CA . ALA A 1 184 ? 21.228 29.086 16.637 1.00 9.90 184 ALA A CA 1
ATOM 1446 C C . ALA A 1 184 ? 21.835 30.432 16.989 1.00 9.73 184 ALA A C 1
ATOM 1447 O O . ALA A 1 184 ? 21.414 31.483 16.445 1.00 9.98 184 ALA A O 1
ATOM 1449 N N . THR A 1 185 ? 22.877 30.422 17.858 1.00 11.58 185 THR A N 1
ATOM 1450 C CA . THR A 1 185 ? 23.572 31.671 18.182 1.00 10.33 185 THR A CA 1
ATOM 1451 C C . THR A 1 185 ? 24.229 32.220 16.926 1.00 9.19 185 THR A C 1
ATOM 1452 O O . THR A 1 185 ? 24.043 33.463 16.583 1.00 10.39 185 THR A O 1
ATOM 1456 N N . SER A 1 186 ? 25.017 31.446 16.200 1.00 9.83 186 SER A N 1
ATOM 1457 C CA . SER A 1 186 ? 25.703 31.927 14.999 1.00 10.51 186 SER A CA 1
ATOM 1458 C C . SER A 1 186 ? 24.753 32.323 13.871 1.00 8.94 186 SER A C 1
ATOM 1459 O O . SER A 1 186 ? 24.936 33.408 13.224 1.00 10.22 186 SER A O 1
ATOM 1462 N N . VAL A 1 187 ? 23.701 31.490 13.606 1.00 9.04 187 VAL A N 1
ATOM 1463 C CA . VAL A 1 187 ? 22.826 31.838 12.471 1.00 9.61 187 VAL A CA 1
ATOM 1464 C C . VAL A 1 187 ? 21.991 33.063 12.824 1.00 8.47 187 VAL A C 1
ATOM 1465 O O . VAL A 1 187 ? 21.799 33.925 11.922 1.00 8.75 187 VAL A O 1
ATOM 1469 N N . SER A 1 188 ? 21.484 33.208 14.040 1.00 8.14 188 SER A N 1
ATOM 1470 C CA . SER A 1 188 ? 20.660 34.434 14.346 1.00 8.50 188 SER A CA 1
ATOM 1471 C C . SER A 1 188 ? 21.547 35.670 14.284 1.00 9.12 188 SER A C 1
ATOM 1472 O O . SER A 1 188 ? 21.060 36.717 13.886 1.00 9.05 188 SER A O 1
ATOM 1475 N N . GLN A 1 189 ? 22.810 35.620 14.752 1.00 9.16 189 GLN A N 1
ATOM 1476 C CA . GLN A 1 189 ? 23.727 36.759 14.527 1.00 9.39 189 GLN A CA 1
ATOM 1477 C C . GLN A 1 189 ? 23.877 37.063 13.055 1.00 8.74 189 GLN A C 1
ATOM 1478 O O . GLN A 1 189 ? 23.867 38.279 12.653 1.00 10.75 189 GLN A O 1
ATOM 1484 N N . TYR A 1 190 ? 23.970 36.061 12.168 1.00 8.40 190 TYR A N 1
ATOM 1485 C CA . TYR A 1 190 ? 24.058 36.319 10.713 1.00 8.52 190 TYR A CA 1
ATOM 1486 C C . TYR A 1 190 ? 22.809 36.983 10.195 1.00 8.61 190 TYR A C 1
ATOM 1487 O O . TYR A 1 190 ? 22.878 37.970 9.405 1.00 8.04 190 TYR A O 1
ATOM 1496 N N . VAL A 1 191 ? 21.620 36.521 10.590 1.00 9.37 191 VAL A N 1
ATOM 1497 C CA . VAL A 1 191 ? 20.374 37.170 10.120 1.00 9.25 191 VAL A CA 1
ATOM 1498 C C . VAL A 1 191 ? 20.337 38.628 10.570 1.00 9.36 191 VAL A C 1
ATOM 1499 O O . VAL A 1 191 ? 20.008 39.526 9.736 1.00 9.70 191 VAL A O 1
ATOM 1503 N N . LYS A 1 192 ? 20.718 38.922 11.814 1.00 9.77 192 LYS A N 1
ATOM 1504 C CA . LYS A 1 192 ? 20.743 40.323 12.295 1.00 9.72 192 LYS A CA 1
ATOM 1505 C C . LYS A 1 192 ? 21.739 41.176 11.510 1.00 9.45 192 LYS A C 1
ATOM 1506 O O . LYS A 1 192 ? 21.539 42.422 11.351 1.00 11.83 192 LYS A O 1
ATOM 1512 N N . SER A 1 193 ? 22.809 40.565 10.968 1.00 9.56 193 SER A N 1
ATOM 1513 C CA . SER A 1 193 ? 23.801 41.322 10.155 1.00 8.74 193 SER A CA 1
ATOM 1514 C C . SER A 1 193 ? 23.271 41.673 8.779 1.00 10.04 193 SER A C 1
ATOM 1515 O O . SER A 1 193 ? 23.829 42.567 8.094 1.00 11.79 193 SER A O 1
ATOM 1518 N N . LEU A 1 194 ? 22.199 40.948 8.323 1.00 8.78 194 LEU A N 1
ATOM 1519 C CA . LEU A 1 194 ? 21.583 41.226 7.045 1.00 9.83 194 LEU A CA 1
ATOM 1520 C C . LEU A 1 194 ? 20.370 42.153 7.158 1.00 8.56 194 LEU A C 1
ATOM 1521 O O . LEU A 1 194 ? 19.926 42.715 6.112 1.00 10.65 194 LEU A O 1
ATOM 1526 N N . ASP A 1 195 ? 19.782 42.301 8.343 1.00 9.14 195 ASP A N 1
ATOM 1527 C CA . ASP A 1 195 ? 18.500 43.000 8.524 1.00 8.81 195 ASP A CA 1
ATOM 1528 C C . ASP A 1 195 ? 18.360 43.444 10.001 1.00 9.17 195 ASP A C 1
ATOM 1529 O O . ASP A 1 195 ? 18.257 42.571 10.907 1.00 9.47 195 ASP A O 1
ATOM 1534 N N . SER A 1 196 ? 18.499 44.757 10.275 1.00 8.56 196 SER A N 1
ATOM 1535 C CA . SER A 1 196 ? 18.325 45.229 11.664 1.00 9.06 196 SER A CA 1
ATOM 1536 C C . SER A 1 196 ? 16.911 45.708 12.007 1.00 9.69 196 SER A C 1
ATOM 1537 O O . SER A 1 196 ? 16.592 46.235 13.096 1.00 13.77 196 SER A O 1
ATOM 1540 N N . ASN A 1 197 ? 15.945 45.552 11.048 1.00 9.30 197 ASN A N 1
ATOM 1541 C CA . ASN A 1 197 ? 14.609 45.992 11.243 1.00 8.42 197 ASN A CA 1
ATOM 1542 C C . ASN A 1 197 ? 13.700 44.958 11.912 1.00 8.44 197 ASN A C 1
ATOM 1543 O O . ASN A 1 197 ? 12.724 45.339 12.544 1.00 10.43 197 ASN A O 1
ATOM 1548 N N . HIS A 1 198 ? 14.007 43.663 11.731 1.00 8.95 198 HIS A N 1
ATOM 1549 C CA . HIS A 1 198 ? 13.030 42.585 12.112 1.00 7.46 198 HIS A CA 1
ATOM 1550 C C . HIS A 1 198 ? 13.471 41.667 13.230 1.00 7.37 198 HIS A C 1
ATOM 1551 O O . HIS A 1 198 ? 14.685 41.451 13.493 1.00 8.60 198 HIS A O 1
ATOM 1558 N N . LEU A 1 199 ? 12.444 41.183 13.968 1.00 7.69 199 LEU A N 1
ATOM 1559 C CA . LEU A 1 199 ? 12.644 40.173 14.996 1.00 7.28 199 LEU A CA 1
ATOM 1560 C C . LEU A 1 199 ? 13.105 38.818 14.427 1.00 8.22 199 LEU A C 1
ATOM 1561 O O . LEU A 1 199 ? 12.871 38.521 13.236 1.00 8.84 199 LEU A O 1
ATOM 1566 N N . VAL A 1 200 ? 13.823 38.013 15.220 1.00 7.93 200 VAL A N 1
ATOM 1567 C CA . VAL A 1 200 ? 14.308 36.684 14.857 1.00 7.65 200 VAL A CA 1
ATOM 1568 C C . VAL A 1 200 ? 13.929 35.698 15.981 1.00 7.40 200 VAL A C 1
ATOM 1569 O O . VAL A 1 200 ? 14.014 35.980 17.173 1.00 7.99 200 VAL A O 1
ATOM 1573 N N . THR A 1 201 ? 13.541 34.449 15.565 1.00 6.90 201 THR A N 1
ATOM 1574 C CA . THR A 1 201 ? 13.156 33.419 16.534 1.00 7.78 201 THR A CA 1
ATOM 1575 C C . THR A 1 201 ? 13.626 32.039 16.014 1.00 6.32 201 THR A C 1
ATOM 1576 O O . THR A 1 201 ? 13.988 31.892 14.826 1.00 7.84 201 THR A O 1
ATOM 1580 N N . LEU A 1 202 ? 13.673 31.014 16.872 1.00 8.32 202 LEU A N 1
ATOM 1581 C CA . LEU A 1 202 ? 14.220 29.719 16.499 1.00 8.42 202 LEU A CA 1
ATOM 1582 C C . LEU A 1 202 ? 13.215 28.824 15.721 1.00 7.08 202 LEU A C 1
ATOM 1583 O O . LEU A 1 202 ? 13.694 28.218 14.724 1.00 8.08 202 LEU A O 1
ATOM 1588 N N . GLY A 1 203 ? 11.936 28.753 16.121 1.00 7.23 203 GLY A N 1
ATOM 1589 C CA . GLY A 1 203 ? 11.019 27.822 15.456 1.00 8.33 203 GLY A CA 1
ATOM 1590 C C . GLY A 1 203 ? 10.930 26.430 16.092 1.00 8.03 203 GLY A C 1
ATOM 1591 O O . GLY A 1 203 ? 10.325 25.554 15.496 1.00 8.34 203 GLY A O 1
ATOM 1592 N N . ASP A 1 204 ? 11.615 26.226 17.216 1.00 8.51 204 ASP A N 1
ATOM 1593 C CA . ASP A 1 204 ? 11.510 24.925 17.904 1.00 8.69 204 ASP A CA 1
ATOM 1594 C C . ASP A 1 204 ? 10.152 24.710 18.528 1.00 8.87 204 ASP A C 1
ATOM 1595 O O . ASP A 1 204 ? 9.306 25.583 18.761 1.00 8.83 204 ASP A O 1
ATOM 1600 N N . GLU A 1 205 ? 9.957 23.398 18.844 1.00 8.94 205 GLU A N 1
ATOM 1601 C CA . GLU A 1 205 ? 8.714 22.927 19.511 1.00 7.41 205 GLU A CA 1
ATOM 1602 C C . GLU A 1 205 ? 8.592 23.243 20.981 1.00 7.29 205 GLU A C 1
ATOM 1603 O O . GLU A 1 205 ? 7.538 23.040 21.644 1.00 8.39 205 GLU A O 1
ATOM 1609 N N . GLY A 1 206 ? 9.749 23.617 21.636 1.00 8.21 206 GLY A N 1
ATOM 1610 C CA . GLY A 1 206 ? 9.778 23.841 23.074 1.00 9.83 206 GLY A CA 1
ATOM 1611 C C . GLY A 1 206 ? 10.262 22.630 23.891 1.00 8.90 206 GLY A C 1
ATOM 1612 O O . GLY A 1 206 ? 10.104 22.651 25.133 1.00 9.63 206 GLY A O 1
ATOM 1613 N N . LEU A 1 207 ? 10.732 21.570 23.231 1.00 9.02 207 LEU A N 1
ATOM 1614 C CA . LEU A 1 207 ? 11.085 20.359 23.993 1.00 8.22 207 LEU A CA 1
ATOM 1615 C C . LEU A 1 207 ? 12.281 20.681 24.913 1.00 8.96 207 LEU A C 1
ATOM 1616 O O . LEU A 1 207 ? 13.191 21.452 24.604 1.00 10.15 207 LEU A O 1
ATOM 1621 N N . GLY A 1 208 ? 12.306 19.994 26.074 1.00 9.00 208 GLY A N 1
ATOM 1622 C CA . GLY A 1 208 ? 13.425 20.068 27.025 1.00 9.61 208 GLY A CA 1
ATOM 1623 C C . GLY A 1 208 ? 13.224 21.156 28.039 1.00 9.03 208 GLY A C 1
ATOM 1624 O O . GLY A 1 208 ? 13.695 22.318 27.841 1.00 10.41 208 GLY A O 1
ATOM 1625 N N . LEU A 1 209 ? 12.521 20.920 29.151 1.00 10.21 209 LEU A N 1
ATOM 1626 C CA . LEU A 1 209 ? 12.220 21.969 30.174 1.00 10.20 209 LEU A CA 1
ATOM 1627 C C . LEU A 1 209 ? 11.973 21.241 31.490 1.00 13.42 209 LEU A C 1
ATOM 1628 O O . LEU A 1 209 ? 11.082 20.383 31.588 1.00 13.89 209 LEU A O 1
ATOM 1633 N N . SER A 1 210 ? 12.721 21.653 32.541 1.00 12.01 210 SER A N 1
ATOM 1634 C CA . SER A 1 210 ? 12.729 20.810 33.777 1.00 12.94 210 SER A CA 1
ATOM 1635 C C . SER A 1 210 ? 11.664 21.178 34.773 1.00 13.76 210 SER A C 1
ATOM 1636 O O . SER A 1 210 ? 11.586 20.506 35.848 1.00 15.81 210 SER A O 1
ATOM 1639 N N . THR A 1 211 ? 10.757 22.105 34.527 1.00 13.98 211 THR A N 1
ATOM 1640 C CA . THR A 1 211 ? 9.712 22.525 35.464 1.00 13.66 211 THR A CA 1
ATOM 1641 C C . THR A 1 211 ? 8.356 21.857 35.210 1.00 14.44 211 THR A C 1
ATOM 1642 O O . THR A 1 211 ? 7.344 22.187 35.858 1.00 16.41 211 THR A O 1
ATOM 1646 N N . GLY A 1 212 ? 8.341 20.822 34.351 1.00 14.96 212 GLY A N 1
ATOM 1647 C CA . GLY A 1 212 ? 7.149 20.085 34.004 1.00 17.82 212 GLY A CA 1
ATOM 1648 C C . GLY A 1 212 ? 6.957 18.811 34.859 1.00 17.00 212 GLY A C 1
ATOM 1649 O O . GLY A 1 212 ? 7.477 18.712 35.987 1.00 18.38 212 GLY A O 1
ATOM 1650 N N . ASP A 1 213 ? 6.283 17.856 34.234 1.00 15.32 213 ASP A N 1
ATOM 1651 C CA . ASP A 1 213 ? 5.928 16.595 34.939 1.00 15.99 213 ASP A CA 1
ATOM 1652 C C . ASP A 1 213 ? 6.766 15.399 34.491 1.00 16.08 213 ASP A C 1
ATOM 1653 O O . ASP A 1 213 ? 6.388 14.259 34.824 1.00 17.14 213 ASP A O 1
ATOM 1658 N N . GLY A 1 214 ? 7.822 15.676 33.707 1.00 16.64 214 GLY A N 1
ATOM 1659 C CA . GLY A 1 214 ? 8.649 14.501 33.339 1.00 16.55 214 GLY A CA 1
ATOM 1660 C C . GLY A 1 214 ? 8.132 13.732 32.153 1.00 13.77 214 GLY A C 1
ATOM 1661 O O . GLY A 1 214 ? 8.851 12.748 31.772 1.00 16.16 214 GLY A O 1
ATOM 1662 N N . ALA A 1 215 ? 7.031 14.105 31.499 1.00 13.33 215 ALA A N 1
ATOM 1663 C CA . ALA A 1 215 ? 6.633 13.375 30.273 1.00 13.19 215 ALA A CA 1
ATOM 1664 C C . ALA A 1 215 ? 7.734 13.549 29.203 1.00 11.92 215 ALA A C 1
ATOM 1665 O O . ALA A 1 215 ? 8.494 14.557 29.256 1.00 12.16 215 ALA A O 1
ATOM 1667 N N . TYR A 1 216 ? 7.764 12.683 28.173 1.00 13.29 216 TYR A N 1
ATOM 1668 C CA . TYR A 1 216 ? 8.771 12.778 27.127 1.00 12.88 216 TYR A CA 1
ATOM 1669 C C . TYR A 1 216 ? 9.034 14.164 26.532 1.00 12.57 216 TYR A C 1
ATOM 1670 O O . TYR A 1 216 ? 10.222 14.507 26.472 1.00 12.23 216 TYR A O 1
ATOM 1679 N N . PRO A 1 217 ? 8.042 14.988 26.210 1.00 11.27 217 PRO A N 1
ATOM 1680 C CA . PRO A 1 217 ? 8.366 16.303 25.640 1.00 11.11 217 PRO A CA 1
ATOM 1681 C C . PRO A 1 217 ? 9.185 17.155 26.602 1.00 10.43 217 PRO A C 1
ATOM 1682 O O . PRO A 1 217 ? 9.856 18.107 26.099 1.00 10.15 217 PRO A O 1
ATOM 1686 N N . TYR A 1 218 ? 9.065 17.013 27.945 1.00 10.66 218 TYR A N 1
ATOM 1687 C CA . TYR A 1 218 ? 9.923 17.799 28.848 1.00 11.63 218 TYR A CA 1
ATOM 1688 C C . TYR A 1 218 ? 11.373 17.242 28.948 1.00 10.34 218 TYR A C 1
ATOM 1689 O O . TYR A 1 218 ? 12.168 17.996 29.522 1.00 12.05 218 TYR A O 1
ATOM 1698 N N . THR A 1 219 ? 11.618 16.020 28.493 1.00 11.40 219 THR A N 1
ATOM 1699 C CA . THR A 1 219 ? 13.002 15.483 28.680 1.00 11.81 219 THR A CA 1
ATOM 1700 C C . THR A 1 219 ? 13.933 16.008 27.602 1.00 12.73 219 THR A C 1
ATOM 1701 O O . THR A 1 219 ? 13.501 16.819 26.740 1.00 11.79 219 THR A O 1
ATOM 1707 N N . TYR A 1 220 ? 15.178 15.550 27.550 1.00 13.82 220 TYR A N 1
ATOM 1708 C CA . TYR A 1 220 ? 16.241 16.101 26.707 1.00 12.82 220 TYR A CA 1
ATOM 1709 C C . TYR A 1 220 ? 16.739 15.104 25.689 1.00 15.52 220 TYR A C 1
ATOM 1710 O O . TYR A 1 220 ? 17.964 14.968 25.436 1.00 19.81 220 TYR A O 1
ATOM 1719 N N . GLY A 1 221 ? 15.882 14.349 25.017 1.00 12.37 221 GLY A N 1
ATOM 1720 C CA . GLY A 1 221 ? 16.272 13.406 24.013 1.00 14.75 221 GLY A CA 1
ATOM 1721 C C . GLY A 1 221 ? 16.298 13.912 22.563 1.00 11.12 221 GLY A C 1
ATOM 1722 O O . GLY A 1 221 ? 16.668 13.160 21.663 1.00 13.09 221 GLY A O 1
ATOM 1723 N N . GLU A 1 222 ? 15.831 15.171 22.357 1.00 11.23 222 GLU A N 1
ATOM 1724 C CA . GLU A 1 222 ? 15.725 15.726 20.986 1.00 10.86 222 GLU A CA 1
ATOM 1725 C C . GLU A 1 222 ? 16.719 16.846 20.770 1.00 10.47 222 GLU A C 1
ATOM 1726 O O . GLU A 1 222 ? 16.591 17.581 19.757 1.00 10.79 222 GLU A O 1
ATOM 1732 N N . GLY A 1 223 ? 17.746 16.962 21.647 1.00 11.53 223 GLY A N 1
ATOM 1733 C CA . GLY A 1 223 ? 18.780 17.973 21.385 1.00 13.64 223 GLY A CA 1
ATOM 1734 C C . GLY A 1 223 ? 18.438 19.419 21.718 1.00 11.83 223 GLY A C 1
ATOM 1735 O O . GLY A 1 223 ? 19.236 20.300 21.321 1.00 12.90 223 GLY A O 1
ATOM 1736 N N . THR A 1 224 ? 17.259 19.674 22.350 1.00 11.29 224 THR A N 1
ATOM 1737 C CA . THR A 1 224 ? 16.937 21.105 22.648 1.00 9.63 224 THR A CA 1
ATOM 1738 C C . THR A 1 224 ? 16.697 21.334 24.120 1.00 8.50 224 THR A C 1
ATOM 1739 O O . THR A 1 224 ? 16.225 20.407 24.820 1.00 10.74 224 THR A O 1
ATOM 1743 N N . ASP A 1 225 ? 17.156 22.501 24.615 1.00 10.32 225 ASP A N 1
ATOM 1744 C CA . ASP A 1 225 ? 16.959 22.936 26.004 1.00 10.74 225 ASP A CA 1
ATOM 1745 C C . ASP A 1 225 ? 16.249 24.297 25.886 1.00 10.08 225 ASP A C 1
ATOM 1746 O O . ASP A 1 225 ? 16.883 25.278 25.466 1.00 10.67 225 ASP A O 1
ATOM 1751 N N . PHE A 1 226 ? 14.947 24.314 26.182 1.00 9.07 226 PHE A N 1
ATOM 1752 C CA . PHE A 1 226 ? 14.156 25.542 25.969 1.00 9.11 226 PHE A CA 1
ATOM 1753 C C . PHE A 1 226 ? 14.680 26.759 26.686 1.00 11.06 226 PHE A C 1
ATOM 1754 O O . PHE A 1 226 ? 14.818 27.858 26.069 1.00 11.38 226 PHE A O 1
ATOM 1762 N N . ALA A 1 227 ? 15.010 26.599 27.986 1.00 11.27 227 ALA A N 1
ATOM 1763 C CA . ALA A 1 227 ? 15.545 27.747 28.739 1.00 12.44 227 ALA A CA 1
ATOM 1764 C C . ALA A 1 227 ? 16.888 28.254 28.217 1.00 13.44 227 ALA A C 1
ATOM 1765 O O . ALA A 1 227 ? 17.124 29.489 28.158 1.00 17.35 227 ALA A O 1
ATOM 1767 N N . LYS A 1 228 ? 17.771 27.359 27.794 1.00 12.32 228 LYS A N 1
ATOM 1768 C CA . LYS A 1 228 ? 19.058 27.759 27.223 1.00 12.85 228 LYS A CA 1
ATOM 1769 C C . LYS A 1 228 ? 18.848 28.510 25.889 1.00 13.14 228 LYS A C 1
ATOM 1770 O O . LYS A 1 228 ? 19.483 29.528 25.581 1.00 15.87 228 LYS A O 1
ATOM 1776 N N . ASN A 1 229 ? 17.908 28.032 25.044 1.00 10.91 229 ASN A N 1
ATOM 1777 C CA . ASN A 1 229 ? 17.700 28.651 23.757 1.00 11.85 229 ASN A CA 1
ATOM 1778 C C . ASN A 1 229 ? 17.111 30.062 23.903 1.00 12.71 229 ASN A C 1
ATOM 1779 O O . ASN A 1 229 ? 17.578 30.995 23.170 1.00 12.14 229 ASN A O 1
ATOM 1784 N N . VAL A 1 230 ? 16.102 30.203 24.808 1.00 14.19 230 VAL A N 1
ATOM 1785 C CA . VAL A 1 230 ? 15.488 31.560 24.813 1.00 15.72 230 VAL A CA 1
ATOM 1786 C C . VAL A 1 230 ? 16.384 32.603 25.476 1.00 15.31 230 VAL A C 1
ATOM 1787 O O . VAL A 1 230 ? 16.074 33.786 25.322 1.00 16.94 230 VAL A O 1
ATOM 1791 N N . GLN A 1 231 ? 17.483 32.264 26.098 1.00 13.24 231 GLN A N 1
ATOM 1792 C CA . GLN A 1 231 ? 18.453 33.192 26.651 1.00 15.60 231 GLN A CA 1
ATOM 1793 C C . GLN A 1 231 ? 19.432 33.701 25.611 1.00 13.29 231 GLN A C 1
ATOM 1794 O O . GLN A 1 231 ? 20.167 34.672 25.879 1.00 16.92 231 GLN A O 1
ATOM 1800 N N . ILE A 1 232 ? 19.472 33.176 24.367 1.00 11.15 232 ILE A N 1
ATOM 1801 C CA . ILE A 1 232 ? 20.374 33.659 23.308 1.00 11.12 232 ILE A CA 1
ATOM 1802 C C . ILE A 1 232 ? 20.013 35.113 22.966 1.00 10.78 232 ILE A C 1
ATOM 1803 O O . ILE A 1 232 ? 18.848 35.406 22.698 1.00 11.34 232 ILE A O 1
ATOM 1808 N N . LYS A 1 233 ? 20.997 36.033 22.981 1.00 13.23 233 LYS A N 1
ATOM 1809 C CA . LYS A 1 233 ? 20.694 37.444 22.865 1.00 14.10 233 LYS A CA 1
ATOM 1810 C C . LYS A 1 233 ? 20.096 37.858 21.535 1.00 11.65 233 LYS A C 1
ATOM 1811 O O . LYS A 1 233 ? 19.261 38.784 21.503 1.00 12.44 233 LYS A O 1
ATOM 1817 N N . SER A 1 234 ? 20.497 37.129 20.461 1.00 12.34 234 SER A N 1
ATOM 1818 C CA . SER A 1 234 ? 20.035 37.443 19.101 1.00 11.24 234 SER A CA 1
ATOM 1819 C C . SER A 1 234 ? 18.741 36.710 18.754 1.00 10.30 234 SER A C 1
ATOM 1820 O O . SER A 1 234 ? 18.343 36.768 17.549 1.00 11.70 234 SER A O 1
ATOM 1823 N N . LEU A 1 235 ? 18.070 36.042 19.702 1.00 8.84 235 LEU A N 1
ATOM 1824 C CA . LEU A 1 235 ? 16.665 35.553 19.500 1.00 9.71 235 LEU A CA 1
ATOM 1825 C C . LEU A 1 235 ? 15.808 36.481 20.338 1.00 10.06 235 LEU A C 1
ATOM 1826 O O . LEU A 1 235 ? 16.001 36.684 21.556 1.00 12.48 235 LEU A O 1
ATOM 1831 N N . ASP A 1 236 ? 14.721 37.035 19.778 1.00 8.02 236 ASP A N 1
ATOM 1832 C CA . ASP A 1 236 ? 13.924 38.065 20.430 1.00 8.13 236 ASP A CA 1
ATOM 1833 C C . ASP A 1 236 ? 12.745 37.553 21.233 1.00 9.23 236 ASP A C 1
ATOM 1834 O O . ASP A 1 236 ? 12.232 38.204 22.125 1.00 11.10 236 ASP A O 1
ATOM 1839 N N . PHE A 1 237 ? 12.262 36.333 20.908 1.00 8.54 237 PHE A N 1
ATOM 1840 C CA . PHE A 1 237 ? 11.113 35.731 21.625 1.00 8.56 237 PHE A CA 1
ATOM 1841 C C . PHE A 1 237 ? 11.172 34.211 21.488 1.00 8.61 237 PHE A C 1
ATOM 1842 O O . PHE A 1 237 ? 11.864 33.732 20.572 1.00 9.24 237 PHE A O 1
ATOM 1850 N N . GLY A 1 238 ? 10.443 33.488 22.355 1.00 8.72 238 GLY A N 1
ATOM 1851 C CA . GLY A 1 238 ? 10.443 32.024 22.314 1.00 8.50 238 GLY A CA 1
ATOM 1852 C C . GLY A 1 238 ? 9.248 31.480 21.518 1.00 8.77 238 GLY A C 1
ATOM 1853 O O . GLY A 1 238 ? 8.187 32.160 21.425 1.00 10.51 238 GLY A O 1
ATOM 1854 N N . THR A 1 239 ? 9.387 30.281 20.941 1.00 8.39 239 THR A N 1
ATOM 1855 C CA . THR A 1 239 ? 8.277 29.572 20.283 1.00 7.56 239 THR A CA 1
ATOM 1856 C C . THR A 1 239 ? 8.089 28.208 20.933 1.00 6.74 239 THR A C 1
ATOM 1857 O O . THR A 1 239 ? 9.060 27.534 21.356 1.00 7.89 239 THR A O 1
ATOM 1861 N N . PHE A 1 240 ? 6.825 27.739 20.973 1.00 7.41 240 PHE A N 1
ATOM 1862 C CA . PHE A 1 240 ? 6.593 26.330 21.370 1.00 7.21 240 PHE A CA 1
ATOM 1863 C C . PHE A 1 240 ? 5.342 25.799 20.652 1.00 8.72 240 PHE A C 1
ATOM 1864 O O . PHE A 1 240 ? 4.490 26.599 20.218 1.00 8.65 240 PHE A O 1
ATOM 1872 N N . HIS A 1 241 ? 5.296 24.482 20.401 1.00 7.71 241 HIS A N 1
ATOM 1873 C CA . HIS A 1 241 ? 4.202 23.821 19.668 1.00 7.40 241 HIS A CA 1
ATOM 1874 C C . HIS A 1 241 ? 3.520 22.760 20.596 1.00 8.95 241 HIS A C 1
ATOM 1875 O O . HIS A 1 241 ? 4.043 22.579 21.668 1.00 10.93 241 HIS A O 1
ATOM 1882 N N . LEU A 1 242 ? 2.365 22.216 20.151 1.00 8.55 242 LEU A N 1
ATOM 1883 C CA . LEU A 1 242 ? 1.683 21.305 21.113 1.00 8.41 242 LEU A CA 1
ATOM 1884 C C . LEU A 1 242 ? 0.831 20.292 20.300 1.00 9.60 242 LEU A C 1
ATOM 1885 O O . LEU A 1 242 ? -0.166 20.633 19.641 1.00 9.38 242 LEU A O 1
ATOM 1890 N N . TYR A 1 243 ? 1.205 18.998 20.448 1.00 12.53 243 TYR A N 1
ATOM 1891 C CA . TYR A 1 243 ? 0.4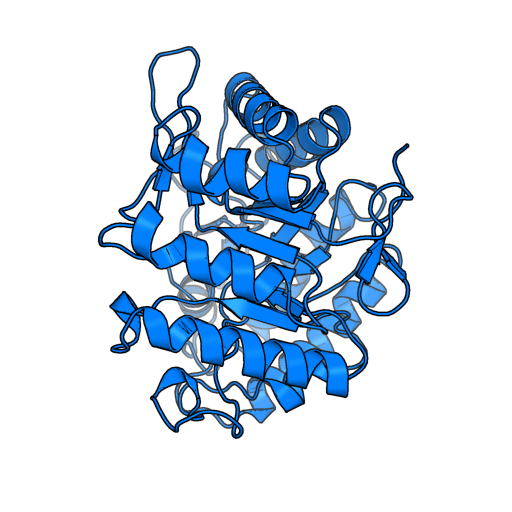88 17.909 19.759 1.00 12.62 243 TYR A CA 1
ATOM 1892 C C . TYR A 1 243 ? 0.411 16.646 20.621 1.00 11.08 243 TYR A C 1
ATOM 1893 O O . TYR A 1 243 ? 1.182 15.703 20.450 1.00 12.59 243 TYR A O 1
ATOM 1902 N N . PRO A 1 244 ? -0.536 16.666 21.581 1.00 10.91 244 PRO A N 1
ATOM 1903 C CA . PRO A 1 244 ? -0.702 15.480 22.475 1.00 12.52 244 PRO A CA 1
ATOM 1904 C C . PRO A 1 244 ? -0.903 14.167 21.711 1.00 13.26 244 PRO A C 1
ATOM 1905 O O . PRO A 1 244 ? -0.357 13.121 22.180 1.00 14.59 244 PRO A O 1
ATOM 1909 N N . ASP A 1 245 ? -1.599 14.150 20.574 1.00 14.28 245 ASP A N 1
ATOM 1910 C CA . ASP A 1 245 ? -1.751 12.892 19.812 1.00 17.62 245 ASP A CA 1
ATOM 1911 C C . ASP A 1 245 ? -0.461 12.320 19.291 1.00 20.97 245 ASP A C 1
ATOM 1912 O O . ASP A 1 245 ? -0.408 11.094 19.126 1.00 24.36 245 ASP A O 1
ATOM 1917 N N . SER A 1 246 ? 0.564 13.094 18.983 1.00 18.44 246 SER A N 1
ATOM 1918 C CA . SER A 1 246 ? 1.815 12.567 18.472 1.00 18.71 246 SER A CA 1
ATOM 1919 C C . SER A 1 246 ? 2.769 12.304 19.639 1.00 18.20 246 SER A C 1
ATOM 1920 O O . SER A 1 246 ? 3.778 11.580 19.481 1.00 22.57 246 SER A O 1
ATOM 1923 N N . TRP A 1 247 ? 2.481 12.953 20.792 1.00 16.04 247 TRP A N 1
ATOM 1924 C CA . TRP A 1 247 ? 3.485 12.893 21.870 1.00 15.20 247 TRP A CA 1
ATOM 1925 C C . TRP A 1 247 ? 3.118 11.923 23.011 1.00 17.08 247 TRP A C 1
ATOM 1926 O O . TRP A 1 247 ? 3.869 11.780 23.995 1.00 18.58 247 TRP A O 1
ATOM 1937 N N . GLY A 1 248 ? 1.938 11.294 22.895 1.00 17.57 248 GLY A N 1
ATOM 1938 C CA . GLY A 1 248 ? 1.605 10.287 23.954 1.00 19.31 248 GLY A CA 1
ATOM 1939 C C . GLY A 1 248 ? 1.053 10.896 25.210 1.00 20.38 248 GLY A C 1
ATOM 1940 O O . GLY A 1 248 ? 1.119 10.249 26.300 1.00 23.89 248 GLY A O 1
ATOM 1941 N N . THR A 1 249 ? 0.531 12.137 25.181 1.00 16.60 249 THR A N 1
ATOM 1942 C CA . THR A 1 249 ? -0.010 12.762 26.388 1.00 16.89 249 THR A CA 1
ATOM 1943 C C . THR A 1 249 ? -1.508 12.973 26.224 1.00 17.12 249 THR A C 1
ATOM 1944 O O . THR A 1 249 ? -2.016 12.874 25.111 1.00 19.36 249 THR A O 1
ATOM 1948 N N . ASN A 1 250 ? -2.237 13.326 27.275 1.00 16.70 250 ASN A N 1
ATOM 1949 C CA . ASN A 1 250 ? -3.674 13.625 27.101 1.00 18.45 250 ASN A CA 1
ATOM 1950 C C . ASN A 1 250 ? -3.853 15.121 26.737 1.00 16.51 250 ASN A C 1
ATOM 1951 O O . ASN A 1 250 ? -2.879 15.890 26.790 1.00 16.25 250 ASN A O 1
ATOM 1956 N N . TYR A 1 251 ? -5.069 15.497 26.333 1.00 14.34 251 TYR A N 1
ATOM 1957 C CA . TYR A 1 251 ? -5.263 16.880 25.929 1.00 13.36 251 TYR A CA 1
ATOM 1958 C C . TYR A 1 251 ? -5.149 17.856 27.048 1.00 14.07 251 TYR A C 1
ATOM 1959 O O . TYR A 1 251 ? -4.600 18.998 26.925 1.00 15.00 251 TYR A O 1
ATOM 1968 N N . THR A 1 252 ? -5.656 17.596 28.279 1.00 14.37 252 THR A N 1
ATOM 1969 C CA . THR A 1 252 ? -5.624 18.535 29.399 1.00 15.51 252 THR A CA 1
ATOM 1970 C C . THR A 1 252 ? -4.231 18.825 29.938 1.00 14.26 252 THR A C 1
ATOM 1971 O O . THR A 1 252 ? -4.006 19.931 30.473 1.00 16.33 252 THR A O 1
ATOM 1977 N N . TRP A 1 253 ? -3.280 17.934 29.650 1.00 13.13 253 TRP A N 1
ATOM 1978 C CA . TRP A 1 253 ? -1.851 18.147 29.944 1.00 12.76 253 TRP A CA 1
ATOM 1979 C C . TRP A 1 253 ? -1.318 19.382 29.201 1.00 12.82 253 TRP A C 1
ATOM 1980 O O . TRP A 1 253 ? -0.328 19.989 29.563 1.00 12.64 253 TRP A O 1
ATOM 1991 N N . GLY A 1 254 ? -1.961 19.792 28.102 1.00 12.16 254 GLY A N 1
ATOM 1992 C CA . GLY A 1 254 ? -1.523 20.958 27.323 1.00 10.80 254 GLY A CA 1
ATOM 1993 C C . GLY A 1 254 ? -1.587 22.258 28.092 1.00 9.90 254 GLY A C 1
ATOM 1994 O O . GLY A 1 254 ? -0.790 23.164 27.788 1.00 11.32 254 GLY A O 1
ATOM 1995 N N . ASN A 1 255 ? -2.489 22.375 29.081 1.00 11.12 255 ASN A N 1
ATOM 1996 C CA . ASN A 1 255 ? -2.555 23.630 29.846 1.00 11.49 255 ASN A CA 1
ATOM 1997 C C . ASN A 1 255 ? -1.262 23.847 30.625 1.00 10.38 255 ASN A C 1
ATOM 1998 O O . ASN A 1 255 ? -0.722 24.969 30.640 1.00 12.84 255 ASN A O 1
ATOM 2003 N N . GLY A 1 256 ? -0.741 22.799 31.305 1.00 11.05 256 GLY A N 1
ATOM 2004 C CA . GLY A 1 256 ? 0.527 22.937 32.029 1.00 11.72 256 GLY A CA 1
ATOM 2005 C C . GLY A 1 256 ? 1.710 23.202 31.086 1.00 10.24 256 GLY A C 1
ATOM 2006 O O . GLY A 1 256 ? 2.672 23.894 31.432 1.00 11.09 256 GLY A O 1
ATOM 2007 N N . TRP A 1 257 ? 1.696 22.562 29.880 1.00 10.35 257 TRP A N 1
ATOM 2008 C CA . TRP A 1 257 ? 2.724 22.843 28.864 1.00 9.38 257 TRP A CA 1
ATOM 2009 C C . TRP A 1 257 ? 2.769 24.342 28.484 1.00 9.31 257 TRP A C 1
ATOM 2010 O O . TRP A 1 257 ? 3.878 24.929 28.405 1.00 9.58 257 TRP A O 1
ATOM 2021 N N . ILE A 1 258 ? 1.591 24.956 28.283 1.00 10.28 258 ILE A N 1
ATOM 2022 C CA . ILE A 1 258 ? 1.585 26.412 28.017 1.00 10.16 258 ILE A CA 1
ATOM 2023 C C . ILE A 1 258 ? 2.131 27.171 29.221 1.00 11.14 258 ILE A C 1
ATOM 2024 O O . ILE A 1 258 ? 2.931 28.110 29.065 1.00 11.40 258 ILE A O 1
ATOM 2029 N N . GLN A 1 259 ? 1.633 26.851 30.456 1.00 10.85 259 GLN A N 1
ATOM 2030 C CA . GLN A 1 259 ? 2.053 27.614 31.639 1.00 11.09 259 GLN A CA 1
ATOM 2031 C C . GLN A 1 259 ? 3.582 27.522 31.878 1.00 10.42 259 GLN A C 1
ATOM 2032 O O . GLN A 1 259 ? 4.194 28.548 32.217 1.00 11.14 259 GLN A O 1
ATOM 2038 N N . THR A 1 260 ? 4.185 26.326 31.763 1.00 10.58 260 THR A N 1
ATOM 2039 C CA . THR A 1 260 ? 5.627 26.228 32.016 1.00 10.39 260 THR A CA 1
ATOM 2040 C C . THR A 1 260 ? 6.456 26.987 30.981 1.00 11.26 260 THR A C 1
ATOM 2041 O O . THR A 1 260 ? 7.481 27.605 31.325 1.00 11.53 260 THR A O 1
ATOM 2045 N N . HIS A 1 261 ? 6.042 26.959 29.709 1.00 10.77 261 HIS A N 1
ATOM 2046 C CA . HIS A 1 261 ? 6.802 27.692 28.680 1.00 9.14 261 HIS A CA 1
ATOM 2047 C C . HIS A 1 261 ? 6.628 29.218 28.857 1.00 9.40 261 HIS A C 1
ATOM 2048 O O . HIS A 1 261 ? 7.635 29.931 28.745 1.00 10.72 261 HIS A O 1
ATOM 2055 N N . ALA A 1 262 ? 5.402 29.686 29.146 1.00 10.05 262 ALA A N 1
ATOM 2056 C CA . ALA A 1 262 ? 5.191 31.096 29.408 1.00 11.00 262 ALA A CA 1
ATOM 2057 C C . ALA A 1 262 ? 6.106 31.611 30.507 1.00 11.88 262 ALA A C 1
ATOM 2058 O O . ALA A 1 262 ? 6.696 32.700 30.406 1.00 13.35 262 ALA A O 1
ATOM 2060 N N . ALA A 1 263 ? 6.168 30.805 31.583 1.00 10.82 263 ALA A N 1
ATOM 2061 C CA . ALA A 1 263 ? 7.019 31.250 32.729 1.00 10.51 263 ALA A CA 1
ATOM 2062 C C . ALA A 1 263 ? 8.466 31.278 32.385 1.00 11.53 263 ALA A C 1
ATOM 2063 O O . ALA A 1 263 ? 9.210 32.146 32.869 1.00 13.43 263 ALA A O 1
ATOM 2065 N N . ALA A 1 264 ? 9.013 30.363 31.545 1.00 12.41 264 ALA A N 1
ATOM 2066 C CA . ALA A 1 264 ? 10.401 30.381 31.116 1.00 11.36 264 ALA A CA 1
ATOM 2067 C C . ALA A 1 264 ? 10.720 31.569 30.173 1.00 11.09 264 ALA A C 1
ATOM 2068 O O . ALA A 1 264 ? 11.780 32.235 30.333 1.00 13.13 264 ALA A O 1
ATOM 2070 N N . CYS A 1 265 ? 9.778 31.944 29.294 1.00 10.92 265 CYS A N 1
ATOM 2071 C CA . CYS A 1 265 ? 9.965 33.164 28.491 1.00 11.26 265 CYS A CA 1
ATOM 2072 C C . CYS A 1 265 ? 9.991 34.413 29.389 1.00 12.31 265 CYS A C 1
ATOM 2073 O O . CYS A 1 265 ? 10.937 35.208 29.280 1.00 13.37 265 CYS A O 1
ATOM 2076 N N . LEU A 1 266 ? 9.056 34.522 30.327 1.00 12.40 266 LEU A N 1
ATOM 2077 C CA . LEU A 1 266 ? 8.990 35.724 31.222 1.00 12.75 266 LEU A CA 1
ATOM 2078 C C . LEU A 1 266 ? 10.228 35.750 32.103 1.00 12.32 266 LEU A C 1
ATOM 2079 O O . LEU A 1 266 ? 10.776 36.893 32.318 1.00 12.98 266 LEU A O 1
ATOM 2084 N N . ALA A 1 267 ? 10.778 34.616 32.546 1.00 11.50 267 ALA A N 1
ATOM 2085 C CA . ALA A 1 267 ? 12.072 34.632 33.294 1.00 12.96 267 ALA A CA 1
ATOM 2086 C C . ALA A 1 267 ? 13.212 35.144 32.460 1.00 14.32 267 ALA A C 1
ATOM 2087 O O . ALA A 1 267 ? 14.163 35.757 33.035 1.00 16.99 267 ALA A O 1
ATOM 2089 N N . ALA A 1 268 ? 13.245 34.930 31.149 1.00 12.85 268 ALA A N 1
ATOM 2090 C CA . ALA A 1 268 ? 14.267 35.447 30.263 1.00 11.36 268 ALA A CA 1
ATOM 2091 C C . ALA A 1 268 ? 13.952 36.877 29.800 1.00 11.29 268 ALA A C 1
ATOM 2092 O O . ALA A 1 268 ? 14.703 37.463 28.941 1.00 13.91 268 ALA A O 1
ATOM 2094 N N . GLY A 1 269 ? 12.874 37.523 30.236 1.00 11.13 269 GLY A N 1
ATOM 2095 C CA . GLY A 1 269 ? 12.536 38.873 29.899 1.00 10.01 269 GLY A CA 1
ATOM 2096 C C . GLY A 1 269 ? 11.870 39.101 28.538 1.00 10.15 269 GLY A C 1
ATOM 2097 O O . GLY A 1 269 ? 11.910 40.256 28.059 1.00 11.07 269 GLY A O 1
ATOM 2098 N N . LYS A 1 270 ? 11.332 38.012 27.936 1.00 11.79 270 LYS A N 1
ATOM 2099 C CA . LYS A 1 270 ? 10.824 38.049 26.542 1.00 10.34 270 LYS A CA 1
ATOM 2100 C C . LYS A 1 270 ? 9.439 37.428 26.400 1.00 10.27 270 LYS A C 1
ATOM 2101 O O . LYS A 1 270 ? 9.026 36.644 27.279 1.00 10.22 270 LYS A O 1
ATOM 2107 N N . PRO A 1 271 ? 8.674 37.764 25.364 1.00 9.68 271 PRO A N 1
ATOM 2108 C CA . PRO A 1 271 ? 7.387 37.077 25.099 1.00 9.58 271 PRO A CA 1
ATOM 2109 C C . PRO A 1 271 ? 7.622 35.675 24.550 1.00 10.01 271 PRO A C 1
ATOM 2110 O O . PRO A 1 271 ? 8.680 35.355 23.985 1.00 10.41 271 PRO A O 1
ATOM 2114 N N . CYS A 1 272 ? 6.577 34.839 24.755 1.00 9.46 272 CYS A N 1
ATOM 2115 C CA . CYS A 1 272 ? 6.492 33.556 24.073 1.00 9.36 272 CYS A CA 1
ATOM 2116 C C . CYS A 1 272 ? 5.339 33.599 23.064 1.00 9.72 272 CYS A C 1
ATOM 2117 O O . CYS A 1 272 ? 4.315 34.300 23.219 1.00 11.02 272 CYS A O 1
ATOM 2120 N N . VAL A 1 273 ? 5.497 32.850 21.930 1.00 9.68 273 VAL A N 1
ATOM 2121 C CA . VAL A 1 273 ? 4.429 32.631 20.933 1.00 8.55 273 VAL A CA 1
ATOM 2122 C C . VAL A 1 273 ? 4.086 31.129 20.923 1.00 8.27 273 VAL A C 1
ATOM 2123 O O . VAL A 1 273 ? 4.976 30.268 20.721 1.00 9.02 273 VAL A O 1
ATOM 2127 N N . PHE A 1 274 ? 2.804 30.850 21.167 1.00 8.67 274 PHE A N 1
ATOM 2128 C CA . PHE A 1 274 ? 2.241 29.483 21.124 1.00 7.16 274 PHE A CA 1
ATOM 2129 C C . PHE A 1 274 ? 1.981 29.217 19.616 1.00 7.27 274 PHE A C 1
ATOM 2130 O O . PHE A 1 274 ? 0.896 29.577 19.103 1.00 8.44 274 PHE A O 1
ATOM 2138 N N . GLU A 1 275 ? 2.999 28.742 18.904 1.00 7.23 275 GLU A N 1
ATOM 2139 C CA . GLU A 1 275 ? 3.093 28.892 17.435 1.00 6.49 275 GLU A CA 1
ATOM 2140 C C . GLU A 1 275 ? 2.418 27.811 16.605 1.00 7.02 275 GLU A C 1
ATOM 2141 O O . GLU A 1 275 ? 2.127 28.079 15.426 1.00 6.69 275 GLU A O 1
ATOM 2147 N N . GLU A 1 276 ? 2.177 26.620 17.179 1.00 6.36 276 GLU A N 1
ATOM 2148 C CA . GLU A 1 276 ? 1.383 25.586 16.518 1.00 7.74 276 GLU A CA 1
ATOM 2149 C C . GLU A 1 276 ? 0.627 24.783 17.560 1.00 7.62 276 GLU A C 1
ATOM 2150 O O . GLU A 1 276 ? 1.242 24.506 18.624 1.00 8.53 276 GLU A O 1
ATOM 2156 N N . TYR A 1 277 ? -0.583 24.323 17.276 1.00 8.31 277 TYR A N 1
ATOM 2157 C CA . TYR A 1 277 ? -1.263 23.371 18.186 1.00 8.21 277 TYR A CA 1
ATOM 2158 C C . TYR A 1 277 ? -2.435 22.724 17.438 1.00 8.63 277 TYR A C 1
ATOM 2159 O O . TYR A 1 277 ? -3.032 23.333 16.543 1.00 8.59 277 TYR A O 1
ATOM 2168 N N . GLY A 1 278 ? -2.800 21.515 17.884 1.00 8.96 278 GLY A N 1
ATOM 2169 C CA . GLY A 1 278 ? -4.018 20.893 17.319 1.00 10.13 278 GLY A CA 1
ATOM 2170 C C . GLY A 1 278 ? -4.368 19.659 18.148 1.00 9.86 278 GLY A C 1
ATOM 2171 O O . GLY A 1 278 ? -3.477 19.004 18.730 1.00 10.96 278 GLY A O 1
ATOM 2172 N N . ALA A 1 279 ? -5.641 19.292 18.081 1.00 11.30 279 ALA A N 1
ATOM 2173 C CA . ALA A 1 279 ? -6.166 18.022 18.660 1.00 12.37 279 ALA A CA 1
ATOM 2174 C C . ALA A 1 279 ? -6.891 17.292 17.553 1.00 13.93 279 ALA A C 1
ATOM 2175 O O . ALA A 1 279 ? -7.780 17.871 16.919 1.00 14.14 279 ALA A O 1
ATOM 2177 N N . GLN A 1 280 ? -6.597 15.988 17.336 1.00 17.18 280 GLN A N 1
ATOM 2178 C CA . GLN A 1 280 ? -7.284 15.292 16.225 1.00 19.07 280 GLN A CA 1
ATOM 2179 C C . GLN A 1 280 ? -8.744 15.006 16.575 1.00 18.08 280 GLN A C 1
ATOM 2180 O O . GLN A 1 280 ? -9.567 14.988 15.623 1.00 19.88 280 GLN A O 1
ATOM 2190 N N . GLN A 1 281 ? -8.995 14.693 17.838 1.00 17.46 281 GLN A N 1
ATOM 2191 C CA . GLN A 1 281 ? -10.417 14.413 18.175 1.00 18.00 281 GLN A CA 1
ATOM 2192 C C . GLN A 1 281 ? -11.053 15.626 18.832 1.00 17.76 281 GLN A C 1
ATOM 2193 O O . GLN A 1 281 ? -10.433 16.342 19.654 1.00 16.98 281 GLN A O 1
ATOM 2199 N N . ASN A 1 282 ? -12.320 15.968 18.489 1.00 18.57 282 ASN A N 1
ATOM 2200 C CA . ASN A 1 282 ? -13.088 17.034 19.078 1.00 18.38 282 ASN A CA 1
ATOM 2201 C C . ASN A 1 282 ? -12.282 18.317 19.348 1.00 15.67 282 ASN A C 1
ATOM 2202 O O . ASN A 1 282 ? -12.169 18.811 20.481 1.00 16.00 282 ASN A O 1
ATOM 2207 N N . PRO A 1 283 ? -11.837 18.962 18.286 1.00 13.62 283 PRO A N 1
ATOM 2208 C CA . PRO A 1 283 ? -10.988 20.156 18.442 1.00 12.92 283 PRO A CA 1
ATOM 2209 C C . PRO A 1 283 ? -11.673 21.316 19.112 1.00 15.14 283 PRO A C 1
ATOM 2210 O O . PRO A 1 283 ? -11.039 22.053 19.904 1.00 14.96 283 PRO A O 1
ATOM 2214 N N . CYS A 1 284 ? -12.987 21.527 18.895 1.00 13.87 284 CYS A N 1
ATOM 2215 C CA . CYS A 1 284 ? -13.619 22.645 19.613 1.00 14.59 284 CYS A CA 1
ATOM 2216 C C . CYS A 1 284 ? -13.610 22.475 21.131 1.00 14.95 284 CYS A C 1
ATOM 2217 O O . CYS A 1 284 ? -13.244 23.377 21.894 1.00 15.94 284 CYS A O 1
ATOM 2220 N N . THR A 1 285 ? -13.951 21.252 21.582 1.00 15.62 285 THR A N 1
ATOM 2221 C CA . THR A 1 285 ? -13.937 20.922 22.992 1.00 17.92 285 THR A CA 1
ATOM 2222 C C . THR A 1 285 ? -12.518 20.942 23.566 1.00 15.13 285 THR A C 1
ATOM 2223 O O . THR A 1 285 ? -12.354 21.484 24.691 1.00 16.32 285 THR A O 1
ATOM 2227 N N . ASN A 1 286 ? -11.552 20.328 22.880 1.00 15.07 286 ASN A N 1
ATOM 2228 C CA . ASN A 1 286 ? -10.216 20.170 23.474 1.00 12.95 286 ASN A CA 1
ATOM 2229 C C . ASN A 1 286 ? -9.223 21.309 23.285 1.00 12.91 286 ASN A C 1
ATOM 2230 O O . ASN A 1 286 ? -8.391 21.486 24.180 1.00 13.61 286 ASN A O 1
ATOM 2235 N N . GLU A 1 287 ? -9.383 22.155 22.254 1.00 10.79 287 GLU A N 1
ATOM 2236 C CA . GLU A 1 287 ? -8.431 23.252 21.997 1.00 11.02 287 GLU A CA 1
ATOM 2237 C C . GLU A 1 287 ? -8.897 24.589 22.578 1.00 11.20 287 GLU A C 1
ATOM 2238 O O . GLU A 1 287 ? -8.075 25.442 22.991 1.00 11.15 287 GLU A O 1
ATOM 2244 N N . ALA A 1 288 ? -10.228 24.773 22.808 1.00 12.52 288 ALA A N 1
ATOM 2245 C CA . ALA A 1 288 ? -10.726 26.022 23.421 1.00 12.81 288 ALA A CA 1
ATOM 2246 C C . ALA A 1 288 ? -10.085 26.310 24.773 1.00 13.67 288 ALA A C 1
ATOM 2247 O O . ALA A 1 288 ? -9.692 27.458 25.089 1.00 12.73 288 ALA A O 1
ATOM 2249 N N . PRO A 1 289 ? -9.950 25.336 25.705 1.00 13.12 289 PRO A N 1
ATOM 2250 C CA . PRO A 1 289 ? -9.273 25.592 26.982 1.00 13.67 289 PRO A CA 1
ATOM 2251 C C . PRO A 1 289 ? -7.807 26.037 26.838 1.00 11.92 289 PRO A C 1
ATOM 2252 O O . PRO A 1 289 ? -7.322 26.885 27.623 1.00 13.07 289 PRO A O 1
ATOM 2256 N N . TRP A 1 290 ? -7.124 25.510 25.801 1.00 11.26 290 TRP A N 1
ATOM 2257 C CA . TRP A 1 290 ? -5.742 25.957 25.542 1.00 10.94 290 TRP A CA 1
ATOM 2258 C C . TRP A 1 290 ? -5.636 27.446 25.151 1.00 9.82 290 TRP A C 1
ATOM 2259 O O . TRP A 1 290 ? -4.757 28.156 25.611 1.00 11.05 290 TRP A O 1
ATOM 2270 N N . GLN A 1 291 ? -6.597 27.862 24.314 1.00 9.77 291 GLN A N 1
ATOM 2271 C CA . GLN A 1 291 ? -6.618 29.280 23.875 1.00 10.56 291 GLN A CA 1
ATOM 2272 C C . GLN A 1 291 ? -6.918 30.143 25.100 1.00 10.81 291 GLN A C 1
ATOM 2273 O O . GLN A 1 291 ? -6.239 31.175 25.234 1.00 11.37 291 GLN A O 1
ATOM 2279 N N . THR A 1 292 ? -7.831 29.712 26.006 1.00 11.88 292 THR A N 1
ATOM 2280 C CA . THR A 1 292 ? -8.050 30.545 27.200 1.00 12.80 292 THR A CA 1
ATOM 2281 C C . THR A 1 292 ? -6.842 30.563 28.119 1.00 12.12 292 THR A C 1
ATOM 2282 O O . THR A 1 292 ? -6.478 31.648 28.665 1.00 12.58 292 THR A O 1
ATOM 2286 N N . THR A 1 293 ? -6.163 29.441 28.325 1.00 11.50 293 THR A N 1
ATOM 2287 C CA . THR A 1 293 ? -4.937 29.445 29.126 1.00 10.64 293 THR A CA 1
ATOM 2288 C C . THR A 1 293 ? -3.906 30.406 28.550 1.00 9.92 293 THR A C 1
ATOM 2289 O O . THR A 1 293 ? -3.286 31.215 29.275 1.00 11.42 293 THR A O 1
ATOM 2293 N N . SER A 1 294 ? -3.663 30.326 27.226 1.00 9.98 294 SER A N 1
ATOM 2294 C CA . SER A 1 294 ? -2.632 31.199 26.609 1.00 11.02 294 SER A CA 1
ATOM 2295 C C . SER A 1 294 ? -2.994 32.657 26.754 1.00 10.95 294 SER A C 1
ATOM 2296 O O . SER A 1 294 ? -2.155 33.469 27.213 1.00 12.73 294 SER A O 1
ATOM 2299 N N . LEU A 1 295 ? -4.284 33.053 26.541 1.00 11.93 295 LEU A N 1
ATOM 2300 C CA . LEU A 1 295 ? -4.675 34.451 26.637 1.00 13.12 295 LEU A CA 1
ATOM 2301 C C . LEU A 1 295 ? -4.527 34.961 28.076 1.00 13.53 295 LEU A C 1
ATOM 2302 O O . LEU A 1 295 ? -4.300 36.186 28.236 1.00 17.31 295 LEU A O 1
ATOM 2307 N N . THR A 1 296 ? -4.729 34.137 29.079 1.00 11.91 296 THR A N 1
ATOM 2308 C CA . THR A 1 296 ? -4.697 34.588 30.485 1.00 13.62 296 THR A CA 1
ATOM 2309 C C . THR A 1 296 ? -3.428 34.204 31.262 1.00 15.38 296 THR A C 1
ATOM 2310 O O . THR A 1 296 ? -3.410 34.358 32.504 1.00 18.80 296 THR A O 1
ATOM 2314 N N . THR A 1 297 ? -2.294 33.918 30.639 1.00 12.47 297 THR A N 1
ATOM 2315 C CA . THR A 1 297 ? -1.044 33.578 31.303 1.00 13.05 297 THR A CA 1
ATOM 2316 C C . THR A 1 297 ? 0.024 34.599 31.003 1.00 13.86 297 THR A C 1
ATOM 2317 O O . THR A 1 297 ? 0.392 34.922 29.831 1.00 13.72 297 THR A O 1
ATOM 2321 N N . ARG A 1 298 ? 0.583 35.218 32.069 1.00 14.45 298 ARG A N 1
ATOM 2322 C CA . ARG A 1 298 ? 1.654 36.200 31.873 1.00 15.80 298 ARG A CA 1
ATOM 2323 C C . ARG A 1 298 ? 2.869 35.594 31.137 1.00 11.89 298 ARG A C 1
ATOM 2324 O O . ARG A 1 298 ? 3.252 34.454 31.466 1.00 12.83 298 ARG A O 1
ATOM 2332 N N . GLY A 1 299 ? 3.467 36.371 30.211 1.00 13.12 299 GLY A N 1
ATOM 2333 C CA . GLY A 1 299 ? 4.600 35.811 29.420 1.00 13.42 299 GLY A CA 1
ATOM 2334 C C . GLY A 1 299 ? 4.113 35.450 28.023 1.00 12.50 299 GLY A C 1
ATOM 2335 O O . GLY A 1 299 ? 4.957 35.426 27.109 1.00 13.96 299 GLY A O 1
ATOM 2336 N N . MET A 1 300 ? 2.819 35.241 27.771 1.00 10.97 300 MET A N 1
ATOM 2337 C CA . MET A 1 300 ? 2.348 34.912 26.425 1.00 10.16 300 MET A CA 1
ATOM 2338 C C . MET A 1 300 ? 2.069 36.164 25.585 1.00 11.17 300 MET A C 1
ATOM 2339 O O . MET A 1 300 ? 1.388 37.084 26.047 1.00 13.73 300 MET A O 1
ATOM 2344 N N . GLY A 1 301 ? 2.594 36.243 24.374 1.00 9.81 301 GLY A N 1
ATOM 2345 C CA . GLY A 1 301 ? 2.298 37.329 23.453 1.00 9.63 301 GLY A CA 1
ATOM 2346 C C . GLY A 1 301 ? 1.303 37.054 22.386 1.00 9.81 301 GLY A C 1
ATOM 2347 O O . GLY A 1 301 ? 0.677 37.981 21.819 1.00 10.93 301 GLY A O 1
ATOM 2348 N N . GLY A 1 302 ? 1.063 35.768 22.078 1.00 10.11 302 GLY A N 1
ATOM 2349 C CA . GLY A 1 302 ? -0.029 35.460 21.065 1.00 9.79 302 GLY A CA 1
ATOM 2350 C C . GLY A 1 302 ? -0.007 33.934 20.826 1.00 9.36 302 GLY A C 1
ATOM 2351 O O . GLY A 1 302 ? 0.813 33.209 21.364 1.00 10.06 302 GLY A O 1
ATOM 2352 N N . ASP A 1 303 ? -0.981 33.498 19.974 1.00 8.92 303 ASP A N 1
ATOM 2353 C CA . ASP A 1 303 ? -1.105 32.063 19.624 1.00 9.06 303 ASP A CA 1
ATOM 2354 C C . ASP A 1 303 ? -1.593 31.876 18.183 1.00 8.16 303 ASP A C 1
ATOM 2355 O O . ASP A 1 303 ? -2.227 32.782 17.611 1.00 8.50 303 ASP A O 1
ATOM 2360 N N . MET A 1 304 ? -1.153 30.743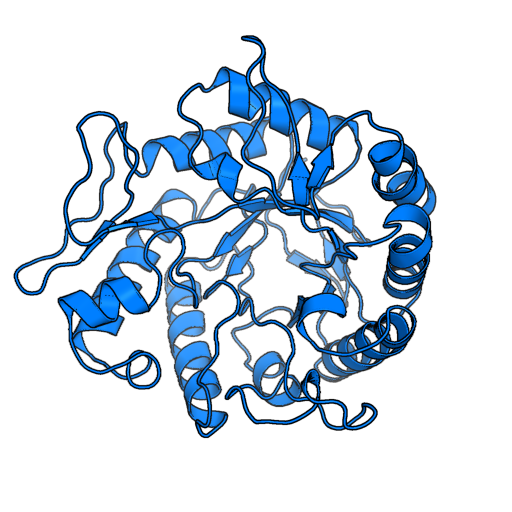 17.563 1.00 8.21 304 MET A N 1
ATOM 2361 C CA . MET A 1 304 ? -1.457 30.456 16.125 1.00 7.33 304 MET A CA 1
ATOM 2362 C C . MET A 1 304 ? -1.807 29.001 15.999 1.00 8.19 304 MET A C 1
ATOM 2363 O O . MET A 1 304 ? -0.948 28.087 16.105 1.00 8.78 304 MET A O 1
ATOM 2368 N N . PHE A 1 305 ? -3.080 28.681 15.711 1.00 6.91 305 PHE A N 1
ATOM 2369 C CA . PHE A 1 305 ? -3.476 27.283 15.543 1.00 6.49 305 PHE A CA 1
ATOM 2370 C C . PHE A 1 305 ? -2.895 26.683 14.258 1.00 6.05 305 PHE A C 1
ATOM 2371 O O . PHE A 1 305 ? -2.640 27.394 13.258 1.00 7.13 305 PHE A O 1
ATOM 2379 N N . TRP A 1 306 ? -2.690 25.337 14.289 1.00 6.96 306 TRP A N 1
ATOM 2380 C CA . TRP A 1 306 ? -2.382 24.575 13.070 1.00 7.07 306 TRP A CA 1
ATOM 2381 C C . TRP A 1 306 ? -3.651 23.869 12.639 1.00 6.96 306 TRP A C 1
ATOM 2382 O O . TRP A 1 306 ? -4.145 22.986 13.434 1.00 8.29 306 TRP A O 1
ATOM 2393 N N . GLN A 1 307 ? -4.358 24.203 11.533 1.00 7.34 307 GLN A N 1
ATOM 2394 C CA . GLN A 1 307 ? -3.894 25.158 10.520 1.00 7.47 307 GLN A CA 1
ATOM 2395 C C . GLN A 1 307 ? -5.121 25.672 9.746 1.00 6.98 307 GLN A C 1
ATOM 23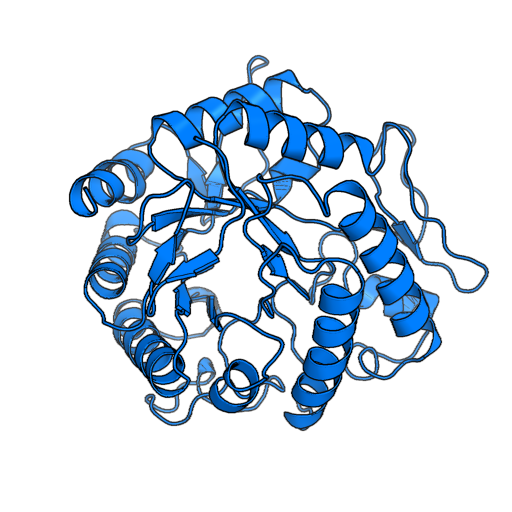96 O O . GLN A 1 307 ? -6.227 25.091 9.806 1.00 8.15 307 GLN A O 1
ATOM 2402 N N . TRP A 1 308 ? -4.928 26.797 8.998 1.00 6.65 308 TRP A N 1
ATOM 2403 C CA . TRP A 1 308 ? -5.999 27.298 8.133 1.00 7.21 308 TRP A CA 1
ATOM 2404 C C . TRP A 1 308 ? -6.324 26.371 6.968 1.00 6.70 308 TRP A C 1
ATOM 2405 O O . TRP A 1 308 ? -5.393 25.832 6.350 1.00 7.81 308 TRP A O 1
ATOM 2416 N N . GLY A 1 309 ? -7.626 26.217 6.676 1.00 6.69 309 GLY A N 1
ATOM 2417 C CA . GLY A 1 309 ? -8.068 25.551 5.418 1.00 8.99 309 GLY A CA 1
ATOM 2418 C C . GLY A 1 309 ? -8.999 26.523 4.669 1.00 8.54 309 GLY A C 1
ATOM 2419 O O . GLY A 1 309 ? -9.715 27.277 5.332 1.00 8.97 309 GLY A O 1
ATOM 2420 N N . ASP A 1 310 ? -8.853 26.511 3.341 1.00 8.18 310 ASP A N 1
ATOM 2421 C CA . ASP A 1 310 ? -9.747 27.425 2.580 1.00 8.59 310 ASP A CA 1
ATOM 2422 C C . ASP A 1 310 ? -10.028 26.820 1.205 1.00 9.16 310 ASP A C 1
ATOM 2423 O O . ASP A 1 310 ? -9.530 25.723 0.847 1.00 9.23 310 ASP A O 1
ATOM 2428 N N . THR A 1 311 ? -10.904 27.464 0.432 1.00 8.66 311 THR A N 1
ATOM 2429 C CA . THR A 1 311 ? -11.269 27.001 -0.898 1.00 9.09 311 THR A CA 1
ATOM 2430 C C . THR A 1 311 ? -11.260 28.154 -1.881 1.00 8.68 311 THR A C 1
ATOM 2431 O O . THR A 1 311 ? -11.241 29.359 -1.436 1.00 10.71 311 THR A O 1
ATOM 2435 N N . PHE A 1 312 ? -11.149 27.881 -3.179 1.00 8.67 312 PHE A N 1
ATOM 2436 C CA . PHE A 1 312 ? -10.818 28.910 -4.175 1.00 8.99 312 PHE A CA 1
ATOM 2437 C C . PHE A 1 312 ? -11.958 29.130 -5.178 1.00 10.97 312 PHE A C 1
ATOM 2438 O O . PHE A 1 312 ? -12.923 28.361 -5.264 1.00 11.94 312 PHE A O 1
ATOM 2446 N N . ALA A 1 313 ? -11.852 30.229 -5.971 1.00 12.95 313 ALA A N 1
ATOM 2447 C CA . ALA A 1 313 ? -12.920 30.565 -6.924 1.00 14.04 313 ALA A CA 1
ATOM 2448 C C . ALA A 1 313 ? -13.290 29.441 -7.881 1.00 14.04 313 ALA A C 1
ATOM 2449 O O . ALA A 1 313 ? -14.475 29.405 -8.342 1.00 14.16 313 ALA A O 1
ATOM 2451 N N . ASN A 1 314 ? -12.335 28.588 -8.286 1.00 12.41 314 ASN A N 1
ATOM 2452 C CA . ASN A 1 314 ? -12.643 27.502 -9.227 1.00 12.91 314 ASN A CA 1
ATOM 2453 C C . ASN A 1 314 ? -13.206 26.249 -8.552 1.00 12.73 314 ASN A C 1
ATOM 2454 O O . ASN A 1 314 ? -13.408 25.228 -9.252 1.00 13.87 314 ASN A O 1
ATOM 2459 N N . GLY A 1 315 ? -13.461 26.289 -7.230 1.00 10.42 315 GLY A N 1
ATOM 2460 C CA . GLY A 1 315 ? -14.006 25.091 -6.579 1.00 10.54 315 GLY A CA 1
ATOM 2461 C C . GLY A 1 315 ? -12.938 24.177 -6.004 1.00 10.29 315 GLY A C 1
ATOM 2462 O O . GLY A 1 315 ? -13.327 23.189 -5.371 1.00 11.23 315 GLY A O 1
ATOM 2463 N N . ALA A 1 316 ? -11.654 24.398 -6.190 1.00 8.48 316 ALA A N 1
ATOM 2464 C CA . ALA A 1 316 ? -10.640 23.582 -5.547 1.00 8.12 316 ALA A CA 1
ATOM 2465 C C . ALA A 1 316 ? -10.514 23.930 -4.054 1.00 8.76 316 ALA A C 1
ATOM 2466 O O . ALA A 1 316 ? -10.591 25.155 -3.698 1.00 10.71 316 ALA A O 1
ATOM 2468 N N . GLN A 1 317 ? -10.138 22.957 -3.241 1.00 8.60 317 GLN A N 1
ATOM 2469 C CA . GLN A 1 317 ? -9.772 23.201 -1.850 1.00 8.81 317 GLN A CA 1
ATOM 2470 C C . GLN A 1 317 ? -8.253 23.255 -1.696 1.00 8.72 317 GLN A C 1
ATOM 2471 O O . GLN A 1 317 ? -7.475 22.692 -2.505 1.00 9.72 317 GLN A O 1
ATOM 2477 N N . SER A 1 318 ? -7.797 23.961 -0.653 1.00 7.64 318 SER A N 1
ATOM 2478 C CA . SER A 1 318 ? -6.376 23.981 -0.311 1.00 7.65 318 SER A CA 1
ATOM 2479 C C . SER A 1 318 ? -5.871 22.638 0.135 1.00 7.98 318 SER A C 1
ATOM 2480 O O . SER A 1 318 ? -6.627 21.724 0.524 1.00 10.27 318 SER A O 1
ATOM 2483 N N . ASN A 1 319 ? -4.521 22.553 0.268 1.00 9.65 319 ASN A N 1
ATOM 2484 C CA . ASN A 1 319 ? -3.909 21.413 0.978 1.00 9.24 319 ASN A CA 1
ATOM 2485 C C . ASN A 1 319 ? -4.519 21.334 2.369 1.00 9.29 319 ASN A C 1
ATOM 2486 O O . ASN A 1 319 ? -4.944 22.381 2.980 1.00 9.83 319 ASN A O 1
ATOM 2491 N N . SER A 1 320 ? -4.565 20.192 3.048 1.00 10.04 320 SER A N 1
ATOM 2492 C CA . SER A 1 320 ? -5.182 20.006 4.360 1.00 9.29 320 SER A CA 1
ATOM 2493 C C . SER A 1 320 ? -4.702 18.746 5.062 1.00 10.04 320 SER A C 1
ATOM 2494 O O . SER A 1 320 ? -4.045 17.909 4.394 1.00 12.52 320 SER A O 1
ATOM 2497 N N . ASP A 1 321 ? -4.982 18.644 6.341 1.00 9.18 321 ASP A N 1
ATOM 2498 C CA . ASP A 1 321 ? -4.646 17.448 7.146 1.00 9.46 321 ASP A CA 1
ATOM 2499 C C . ASP A 1 321 ? -5.706 17.309 8.231 1.00 10.10 321 ASP A C 1
ATOM 2500 O O . ASP A 1 321 ? -6.716 18.083 8.278 1.00 11.83 321 ASP A O 1
ATOM 2505 N N . PRO A 1 322 ? -5.646 16.365 9.170 1.00 11.32 322 PRO A N 1
ATOM 2506 C CA . PRO A 1 322 ? -6.706 16.155 10.180 1.00 11.45 322 PRO A CA 1
ATOM 2507 C C . PRO A 1 322 ? -6.841 17.290 11.183 1.00 12.40 322 PRO A C 1
ATOM 2508 O O . PRO A 1 322 ? -7.763 17.262 12.008 1.00 15.76 322 PRO A O 1
ATOM 2512 N N . TYR A 1 323 ? -5.910 18.277 11.198 1.00 10.68 323 TYR A N 1
ATOM 2513 C CA . TYR A 1 323 ? -5.978 19.418 12.102 1.00 9.25 323 TYR A CA 1
ATOM 2514 C C . TYR A 1 323 ? -6.483 20.653 11.384 1.00 9.42 323 TYR A C 1
ATOM 2515 O O . TYR A 1 323 ? -6.571 21.765 12.004 1.00 10.97 323 TYR A O 1
ATOM 2524 N N . THR A 1 324 ? -6.848 20.588 10.118 1.00 8.67 324 THR A N 1
ATOM 2525 C CA . THR A 1 324 ? -7.357 21.785 9.418 1.00 7.42 324 THR A CA 1
ATOM 2526 C C . THR A 1 324 ? -8.664 22.297 10.001 1.00 8.34 324 THR A C 1
ATOM 2527 O O . THR A 1 324 ? -9.632 21.549 10.305 1.00 10.78 324 THR A O 1
ATOM 2531 N N . VAL A 1 325 ? -8.714 23.642 10.222 1.00 8.09 325 VAL A N 1
ATOM 2532 C CA . VAL A 1 325 ? -9.932 24.367 10.635 1.00 8.95 325 VAL A CA 1
ATOM 2533 C C . VAL A 1 325 ? -10.356 25.123 9.388 1.00 8.06 325 VAL A C 1
ATOM 2534 O O . VAL A 1 325 ? -9.685 26.064 8.929 1.00 9.59 325 VAL A O 1
ATOM 2538 N N . TRP A 1 326 ? -11.436 24.697 8.719 1.00 8.11 326 TRP A N 1
ATOM 2539 C CA . TRP A 1 326 ? -11.870 25.273 7.439 1.00 8.83 326 TRP A CA 1
ATOM 2540 C C . TRP A 1 326 ? -12.568 26.620 7.634 1.00 8.93 326 TRP A C 1
ATOM 2541 O O . TRP A 1 326 ? -13.464 26.743 8.533 1.00 9.13 326 TRP A O 1
ATOM 2552 N N . TYR A 1 327 ? -12.216 27.627 6.822 1.00 10.04 327 TYR A N 1
ATOM 2553 C CA . TYR A 1 327 ? -12.880 28.956 6.992 1.00 9.92 327 TYR A CA 1
ATOM 2554 C C . TYR A 1 327 ? -14.410 28.810 6.867 1.00 9.78 327 TYR A C 1
ATOM 2555 O O . TYR A 1 327 ? -14.978 28.065 6.036 1.00 10.90 327 TYR A O 1
ATOM 2564 N N . ASN A 1 328 ? -15.118 29.526 7.764 1.00 9.96 328 ASN A N 1
ATOM 2565 C CA . ASN A 1 328 ? -16.586 29.621 7.779 1.00 11.84 328 ASN A CA 1
ATOM 2566 C C . ASN A 1 328 ? -17.276 28.378 8.330 1.00 13.31 328 ASN A C 1
ATOM 2567 O O . ASN A 1 328 ? -18.538 28.354 8.396 1.00 17.57 328 ASN A O 1
ATOM 2572 N N . SER A 1 329 ? -16.593 27.353 8.790 1.00 11.43 329 SER A N 1
ATOM 2573 C CA . SER A 1 329 ? -17.166 26.161 9.408 1.00 10.01 329 SER A CA 1
ATOM 2574 C C . SER A 1 329 ? -17.547 26.414 10.850 1.00 11.48 329 SER A C 1
ATOM 2575 O O . SER A 1 329 ? -17.232 27.443 11.478 1.00 10.59 329 SER A O 1
ATOM 2578 N N . SER A 1 330 ? -18.224 25.393 11.464 1.00 12.17 330 SER A N 1
ATOM 2579 C CA . SER A 1 330 ? -18.524 25.479 12.878 1.00 11.96 330 SER A CA 1
ATOM 2580 C C . SER A 1 330 ? -17.245 25.512 13.731 1.00 11.06 330 SER A C 1
ATOM 2581 O O . SER A 1 330 ? -17.218 26.182 14.786 1.00 12.66 330 SER A O 1
ATOM 2585 N N . ASN A 1 331 ? -16.158 24.821 13.361 1.00 10.63 331 ASN A N 1
ATOM 2586 C CA . ASN A 1 331 ? -14.918 24.907 14.105 1.00 10.80 331 ASN A CA 1
ATOM 2587 C C . ASN A 1 331 ? -14.280 26.292 13.889 1.00 10.52 331 ASN A C 1
ATOM 2588 O O . ASN A 1 331 ? -13.619 26.756 14.846 1.00 10.45 331 ASN A O 1
ATOM 2593 N N . TRP A 1 332 ? -14.438 26.955 12.757 1.00 9.90 332 TRP A N 1
ATOM 2594 C CA . TRP A 1 332 ? -13.989 28.368 12.628 1.00 9.04 332 TRP A CA 1
ATOM 2595 C C . TRP A 1 332 ? -14.746 29.210 13.628 1.00 10.83 332 TRP A C 1
ATOM 2596 O O . TRP A 1 332 ? -14.170 30.124 14.233 1.00 10.56 332 TRP A O 1
ATOM 2607 N N . GLN A 1 333 ? -16.084 29.026 13.793 1.00 10.57 333 GLN A N 1
ATOM 2608 C CA . GLN A 1 333 ? -16.820 29.863 14.773 1.00 11.41 333 GLN A CA 1
ATOM 2609 C C . GLN A 1 333 ? -16.213 29.620 16.145 1.00 11.94 333 GLN A C 1
ATOM 2610 O O . GLN A 1 333 ? -16.005 30.603 16.891 1.00 13.20 333 GLN A O 1
ATOM 2620 N N . CYS A 1 334 ? -16.022 28.387 16.532 1.00 10.75 334 CYS A N 1
ATOM 2621 C CA . CYS A 1 334 ? -15.548 28.037 17.876 1.00 12.03 334 CYS A CA 1
ATOM 2622 C C . CYS A 1 334 ? -14.098 28.479 18.232 1.00 11.86 334 CYS A C 1
ATOM 2623 O O . CYS A 1 334 ? -13.851 29.009 19.321 1.00 13.43 334 CYS A O 1
ATOM 2626 N N . LEU A 1 335 ? -13.198 28.271 17.258 1.00 10.94 335 LEU A N 1
ATOM 2627 C CA . LEU A 1 335 ? -11.757 28.467 17.522 1.00 10.57 335 LEU A CA 1
ATOM 2628 C C . LEU A 1 335 ? -11.139 29.695 16.922 1.00 9.43 335 LEU A C 1
ATOM 2629 O O . LEU A 1 335 ? -9.954 30.014 17.163 1.00 11.09 335 LEU A O 1
ATOM 2634 N N . VAL A 1 336 ? -11.873 30.420 16.042 1.00 9.74 336 VAL A N 1
ATOM 2635 C CA . VAL A 1 336 ? -11.428 31.648 15.416 1.00 9.95 336 VAL A CA 1
ATOM 2636 C C . VAL A 1 336 ? -12.327 32.829 15.824 1.00 11.29 336 VAL A C 1
ATOM 2637 O O . VAL A 1 336 ? -11.850 33.671 16.599 1.00 12.19 336 VAL A O 1
ATOM 2641 N N . LYS A 1 337 ? -13.565 32.903 15.319 1.00 12.01 337 LYS A N 1
ATOM 2642 C CA . LYS A 1 337 ? -14.394 34.100 15.675 1.00 11.94 337 LYS A CA 1
ATOM 2643 C C . LYS A 1 337 ? -14.593 34.149 17.189 1.00 11.71 337 LYS A C 1
ATOM 2644 O O . LYS A 1 337 ? -14.384 35.330 17.647 1.00 13.46 337 LYS A O 1
ATOM 2650 N N . ASN A 1 338 ? -14.907 33.137 17.953 1.00 12.60 338 ASN A N 1
ATOM 2651 C CA . ASN A 1 338 ? -15.152 33.310 19.414 1.00 13.09 338 ASN A CA 1
ATOM 2652 C C . ASN A 1 338 ? -13.863 33.684 20.101 1.00 13.19 338 ASN A C 1
ATOM 2653 O O . ASN A 1 338 ? -13.878 34.451 21.104 1.00 15.73 338 ASN A O 1
ATOM 2658 N N . HIS A 1 339 ? -12.683 33.191 19.652 1.00 12.93 339 HIS A N 1
ATOM 2659 C CA . HIS A 1 339 ? -11.418 33.534 20.314 1.00 11.26 339 HIS A CA 1
ATOM 2660 C C . HIS A 1 339 ? -10.993 34.938 20.015 1.00 11.83 339 HIS A C 1
ATOM 2661 O O . HIS A 1 339 ? -10.662 35.716 20.975 1.00 12.20 339 HIS A O 1
ATOM 2668 N N . VAL A 1 340 ? -11.107 35.418 18.766 1.00 12.31 340 VAL A N 1
ATOM 2669 C CA . VAL A 1 340 ? -10.864 36.840 18.458 1.00 12.67 340 VAL A CA 1
ATOM 2670 C C . VAL A 1 340 ? -11.824 37.737 19.271 1.00 14.59 340 VAL A C 1
ATOM 2671 O O . VAL A 1 340 ? -11.365 38.781 19.795 1.00 13.99 340 VAL A O 1
ATOM 2675 N N . ASP A 1 341 ? -13.080 37.314 19.463 1.00 14.46 341 ASP A N 1
ATOM 2676 C CA . ASP A 1 341 ? -14.003 38.185 20.250 1.00 16.10 341 ASP A CA 1
ATOM 2677 C C . ASP A 1 341 ? -13.566 38.250 21.693 1.00 17.42 341 ASP A C 1
ATOM 2678 O O . ASP A 1 341 ? -13.717 39.331 22.318 1.00 20.30 341 ASP A O 1
ATOM 2683 N N . ALA A 1 342 ? -12.981 37.182 22.259 1.00 16.30 342 ALA A N 1
ATOM 2684 C CA . ALA A 1 342 ? -12.564 37.212 23.676 1.00 15.56 342 ALA A CA 1
ATOM 2685 C C . ALA A 1 342 ? -11.307 38.039 23.849 1.00 17.25 342 ALA A C 1
ATOM 2686 O O . ALA A 1 342 ? -11.070 38.617 24.942 1.00 19.57 342 ALA A O 1
ATOM 2688 N N . ILE A 1 343 ? -10.416 38.096 22.822 1.00 16.93 343 ILE A N 1
ATOM 2689 C CA . ILE A 1 343 ? -9.222 38.932 22.915 1.00 18.40 343 ILE A CA 1
ATOM 2690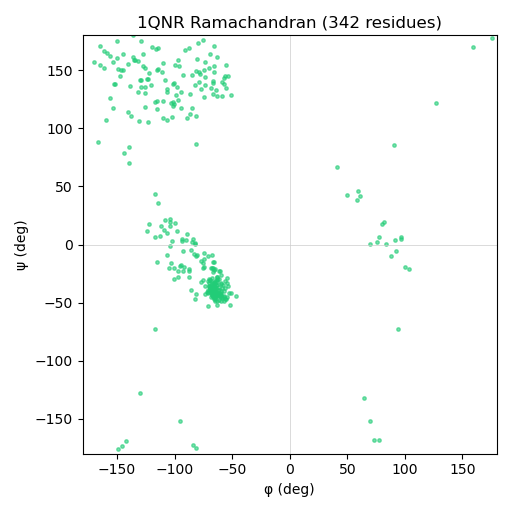 C C . ILE A 1 343 ? -9.594 40.410 22.898 1.00 24.99 343 ILE A C 1
ATOM 2691 O O . ILE A 1 343 ? -9.015 41.203 23.644 1.00 24.36 343 ILE A O 1
ATOM 2696 N N . ASN A 1 344 ? -10.602 40.750 22.088 1.00 31.02 344 ASN A N 1
ATOM 2697 C CA . ASN A 1 344 ? -11.033 42.139 21.975 1.00 40.30 344 ASN A CA 1
ATOM 2698 C C . ASN A 1 344 ? -12.279 42.274 21.115 1.00 43.62 344 ASN A C 1
ATOM 2699 O O . ASN A 1 344 ? -13.369 41.752 21.414 1.00 46.93 344 ASN A O 1
#

Organism: Hypocrea jecorina (strain ATCC 56765 / BCRC 32924 / NRRL 11460 / Rut C-30) (NCBI:txid1344414)

GO terms:
  GO:0016985 mannan endo-1,4-beta-mannosidase activity (F, IDA)
  GO:0046355 mannan catabolic process (P, IDA)
  GO:0048030 disaccharide binding (F, IDA)

Secondary structure (DSSP, 8-state):
-----EEETTEEEETTEES-EEEEE-GGGGG---HHHHHHHHHHHHHTT--EEE-----EESS--STT---SEE--TT--EE--STTTTHHHHHHHHHHHHHT-EEEEES-BSSSTTSHHHHHHHHH-S-TTGGGG-HHHHHHHHHHHHHHHHHHTT-TTEEEEES-BS---TT--THHHHHHHHHHHHHHHHH-SSSEEE--------TTS---GGGSSSSS--HHHHHT-TT--SEEEEE-HHHHT--STHHHHHHHHHHHHHHHTTS-EEEEEE--SS-HHHHHHHHHHHHHTSTTEEEEEES-EE-B-TTSPBPP--TT-EETTSHHHIIIIIHHHHHH-

Solvent-accessible surface area: 13099 Å² total; per-residue (Å²): 121,72,49,64,1,63,52,49,67,22,81,0,37,10,30,52,146,73,24,39,3,7,1,0,0,0,31,6,0,0,31,28,93,81,99,57,20,1,35,35,0,0,51,43,0,41,89,11,34,7,84,0,0,0,0,12,0,0,11,4,30,48,106,107,40,79,140,58,99,26,16,0,0,61,2,25,81,135,51,33,69,41,14,70,26,81,51,0,0,84,12,0,44,28,0,7,95,0,0,90,113,30,101,2,4,0,0,0,0,0,5,3,25,97,72,94,74,15,0,5,69,4,0,29,102,14,42,35,59,80,60,44,63,3,8,110,24,112,53,1,22,77,18,0,73,122,0,0,77,20,0,0,66,93,12,12,124,16,35,2,0,0,0,0,0,0,2,9,19,6,49,1,96,66,26,74,25,72,46,0,20,102,16,0,37,48,0,0,104,55,0,64,87,54,7,108,48,3,16,0,0,4,0,4,7,0,10,0,9,95,101,33,101,58,28,123,4,12,66,83,22,16,0,4,22,0,37,115,3,7,116,15,198,18,5,32,4,3,0,0,0,0,24,2,62,87,38,77,27,99,42,104,36,0,36,28,0,0,94,24,0,0,59,16,0,66,94,29,52,33,0,0,0,0,0,6,0,0,1,80,113,102,32,50,100,32,4,34,63,1,6,85,20,0,51,104,32,169,5,16,2,0,1,0,4,29,1,1,0,5,75,23,108,128,68,46,119,6,74,54,54,102,31,18,6,81,56,106,40,85,47,38,104,22,2,1,94,77,13,31,78,73,39,166